Protein AF-A0A936L335-F1 (afdb_monomer_lite)

Secondary structure (DSSP, 8-state):
------TT----TT-EEEEEEEBGGG--S--SHHHHHHHHHHHHHHHTTTEEEEEEEEETTEEEEEEEEPPHHHHHHHHHHTTTTT--HHHIIIIIHHHHHHHHTSTTS-PPP-----------S-S--PPS-S-HHHHHHHHHHHHH--HHHHHHHHHTPPP----SSTTHHHHHHTS-HHHHHHHHHHHHHHHHHHHHHHHHHHHHTT--S-SB-SSPEEEEE-SHHHHHHHHHHHHHHHHHTTS-SSTTT-TTBSHHHHHSSS--SB-HHHHHHHHSSHHHHHHHHHHHHHTTTT-GGG-----

Radius of gyration: 23.29 Å; chains: 1; bounding box: 42×42×78 Å

Struc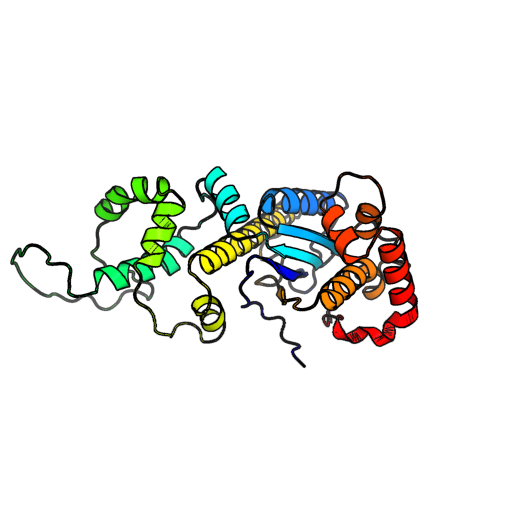ture (mmCIF, N/CA/C/O backbone):
data_AF-A0A936L335-F1
#
_entry.id   AF-A0A936L335-F1
#
loop_
_atom_site.group_PDB
_atom_site.id
_atom_site.type_symbol
_atom_site.label_atom_id
_atom_site.label_alt_id
_atom_site.label_comp_id
_atom_site.label_asym_id
_atom_site.label_entity_id
_atom_site.label_seq_id
_atom_site.pdbx_PDB_ins_code
_atom_site.Cartn_x
_atom_site.Cartn_y
_atom_site.Cartn_z
_atom_site.occupancy
_atom_site.B_iso_or_equiv
_atom_site.auth_seq_id
_atom_site.auth_comp_id
_atom_site.auth_asym_id
_atom_site.auth_atom_id
_atom_site.pdbx_PDB_model_num
ATOM 1 N N . MET A 1 1 ? 19.914 -15.208 3.280 1.00 32.94 1 MET A N 1
ATOM 2 C CA . MET A 1 1 ? 18.604 -15.887 3.380 1.00 32.94 1 MET A CA 1
ATOM 3 C C . MET A 1 1 ? 17.789 -15.218 4.480 1.00 32.94 1 MET A C 1
ATOM 5 O O . MET A 1 1 ? 18.195 -15.276 5.628 1.00 32.94 1 MET A O 1
ATOM 9 N N . SER A 1 2 ? 16.686 -14.554 4.133 1.00 27.28 2 SER A N 1
ATOM 10 C CA . SER A 1 2 ? 15.617 -14.192 5.076 1.00 27.28 2 SER A CA 1
ATOM 11 C C . SER A 1 2 ? 14.302 -14.251 4.300 1.00 27.28 2 SER A C 1
ATOM 13 O O . SER A 1 2 ? 13.912 -13.307 3.618 1.00 27.28 2 SER A O 1
ATOM 15 N N . THR A 1 3 ? 13.693 -15.433 4.301 1.00 31.69 3 THR A N 1
ATOM 16 C CA . THR A 1 3 ? 12.410 -15.756 3.654 1.00 31.69 3 THR A CA 1
ATOM 17 C C . THR A 1 3 ? 11.221 -15.536 4.592 1.00 31.69 3 THR A C 1
ATOM 19 O O . THR A 1 3 ? 10.087 -15.878 4.261 1.00 31.69 3 THR A O 1
ATOM 22 N N . HIS A 1 4 ? 11.431 -14.922 5.757 1.00 38.66 4 HIS A N 1
ATOM 23 C CA . HIS A 1 4 ? 10.338 -14.584 6.654 1.00 38.66 4 HIS A CA 1
ATOM 24 C C . HIS A 1 4 ? 9.816 -13.188 6.324 1.00 38.66 4 HIS A C 1
ATOM 26 O O . HIS A 1 4 ? 10.390 -12.176 6.711 1.00 38.66 4 HIS A O 1
ATOM 32 N N . SER A 1 5 ? 8.701 -13.147 5.590 1.00 50.38 5 SER A N 1
ATOM 33 C CA . SER A 1 5 ? 7.832 -11.976 5.535 1.00 50.38 5 SER A CA 1
ATOM 34 C C . SER A 1 5 ? 7.390 -11.649 6.957 1.00 50.38 5 SER A C 1
ATOM 36 O O . SER A 1 5 ? 6.479 -12.294 7.486 1.00 50.38 5 SER A O 1
ATOM 38 N N . ASP A 1 6 ? 8.077 -10.722 7.613 1.00 56.28 6 ASP A N 1
ATOM 39 C CA . ASP A 1 6 ? 7.813 -10.457 9.013 1.00 56.28 6 ASP A CA 1
ATOM 40 C C . ASP A 1 6 ? 6.552 -9.595 9.108 1.00 56.28 6 ASP A C 1
ATOM 42 O O . ASP A 1 6 ? 6.550 -8.379 8.918 1.00 56.28 6 ASP A O 1
ATOM 46 N N . ILE A 1 7 ? 5.431 -10.259 9.384 1.00 57.91 7 ILE A N 1
ATOM 47 C CA . ILE A 1 7 ? 4.139 -9.629 9.685 1.00 57.91 7 ILE A CA 1
ATOM 48 C C . ILE A 1 7 ? 4.291 -8.661 10.879 1.00 57.91 7 ILE A C 1
ATOM 50 O O . ILE A 1 7 ? 3.456 -7.777 11.071 1.00 57.91 7 ILE A O 1
ATOM 54 N N . SER A 1 8 ? 5.373 -8.821 11.653 1.00 58.38 8 SER A N 1
ATOM 55 C CA . SER A 1 8 ? 5.712 -8.039 12.833 1.00 58.38 8 SER A CA 1
ATOM 56 C C . SER A 1 8 ? 6.441 -6.727 12.576 1.00 58.38 8 SER A C 1
ATOM 58 O O . SER A 1 8 ? 6.557 -5.934 13.503 1.00 58.38 8 SER A O 1
ATOM 60 N N . LEU A 1 9 ? 7.004 -6.515 11.384 1.00 68.75 9 LEU A N 1
ATOM 61 C CA . LEU A 1 9 ? 7.882 -5.364 11.175 1.00 68.75 9 LEU A CA 1
ATOM 62 C C . LEU A 1 9 ? 7.085 -4.051 11.282 1.00 68.75 9 LEU A C 1
ATOM 64 O O . LEU A 1 9 ? 6.028 -3.918 10.645 1.00 68.75 9 LEU A O 1
ATOM 68 N N . PRO A 1 10 ? 7.562 -3.062 12.054 1.00 77.38 10 PRO A N 1
ATOM 69 C CA . PRO A 1 10 ? 6.967 -1.737 12.029 1.00 77.38 10 PRO A CA 1
ATOM 70 C C . PRO A 1 10 ? 7.083 -1.116 10.632 1.00 77.38 10 PRO A C 1
ATOM 72 O O . PRO A 1 10 ? 8.039 -1.375 9.900 1.00 77.38 10 PRO A O 1
ATOM 75 N N . LEU A 1 11 ? 6.078 -0.320 10.253 1.00 86.44 11 LEU A N 1
ATOM 76 C CA . LEU A 1 11 ? 6.113 0.490 9.035 1.00 86.44 11 LEU A CA 1
ATOM 77 C C . LEU A 1 11 ? 6.790 1.812 9.373 1.00 86.44 11 LEU A C 1
ATOM 79 O O . LEU A 1 11 ? 6.163 2.756 9.847 1.00 86.44 11 LEU A O 1
ATOM 83 N N . THR A 1 12 ? 8.095 1.839 9.187 1.00 85.88 12 THR A N 1
ATOM 84 C CA . THR A 1 12 ? 8.950 2.914 9.662 1.00 85.88 12 THR A CA 1
ATOM 85 C C . THR A 1 12 ? 8.936 4.091 8.677 1.00 85.88 12 THR A C 1
ATOM 87 O O . THR A 1 12 ? 9.018 3.866 7.471 1.00 85.88 12 THR A O 1
ATOM 90 N N . PRO A 1 13 ? 8.825 5.347 9.152 1.00 86.56 13 PRO A N 1
ATOM 91 C CA . PRO A 1 13 ? 8.866 6.522 8.282 1.00 86.56 13 PRO A CA 1
ATOM 92 C C . PRO A 1 13 ? 10.182 6.647 7.509 1.00 86.56 13 PRO A C 1
ATOM 94 O O . PRO A 1 13 ? 11.251 6.393 8.062 1.00 86.56 13 PRO A O 1
ATOM 97 N N . GLY A 1 14 ? 10.086 7.071 6.247 1.00 92.12 14 GLY A N 1
ATOM 98 C CA . GLY A 1 14 ? 11.202 7.196 5.303 1.00 92.12 14 GLY A CA 1
ATOM 99 C C . GLY A 1 14 ? 11.627 5.886 4.632 1.00 92.12 14 GLY A C 1
ATOM 100 O O . GLY A 1 14 ? 12.508 5.903 3.779 1.00 92.12 14 GLY A O 1
ATOM 101 N N . GLU A 1 15 ? 11.015 4.758 4.997 1.00 92.31 15 GLU A N 1
ATOM 102 C CA . GLU A 1 15 ? 11.429 3.430 4.540 1.00 92.31 15 GLU A CA 1
ATOM 103 C C . GLU A 1 15 ? 10.490 2.854 3.470 1.00 92.31 15 GLU A C 1
ATOM 105 O O . GLU A 1 15 ? 9.300 3.184 3.390 1.00 92.31 15 GLU A O 1
ATOM 110 N N . PHE A 1 16 ? 11.027 1.932 2.666 1.00 94.19 16 PHE A N 1
ATOM 111 C CA . PHE A 1 16 ? 10.326 1.298 1.551 1.00 94.19 16 PHE A CA 1
ATOM 112 C C . PHE A 1 16 ? 9.819 -0.097 1.904 1.00 94.19 16 PHE A C 1
ATOM 114 O O . PHE A 1 16 ? 10.538 -0.919 2.470 1.00 94.19 16 PHE A O 1
ATOM 121 N N . TYR A 1 17 ? 8.592 -0.413 1.498 1.00 93.38 17 TYR A N 1
ATOM 122 C CA . TYR A 1 17 ? 7.987 -1.710 1.768 1.00 93.38 17 TYR A CA 1
ATOM 123 C C . TYR A 1 17 ? 7.273 -2.287 0.554 1.00 93.38 17 TYR A C 1
ATOM 125 O O . TYR A 1 17 ? 6.489 -1.623 -0.127 1.00 93.38 17 TYR A O 1
ATOM 133 N N . HIS A 1 18 ? 7.462 -3.591 0.365 1.00 94.06 18 HIS A N 1
ATOM 134 C CA . HIS A 1 18 ? 6.560 -4.423 -0.417 1.00 94.06 18 HIS A CA 1
ATOM 135 C C . HIS A 1 18 ? 5.438 -4.925 0.491 1.00 94.06 18 HIS A C 1
ATOM 137 O O . HIS A 1 18 ? 5.660 -5.802 1.328 1.00 94.06 18 HIS A O 1
ATOM 143 N N . ILE A 1 19 ? 4.238 -4.368 0.338 1.00 93.69 19 ILE A N 1
ATOM 144 C CA . ILE A 1 19 ? 3.038 -4.767 1.081 1.00 93.69 19 ILE A CA 1
ATOM 145 C C . ILE A 1 19 ? 2.193 -5.694 0.225 1.00 93.69 19 ILE A C 1
ATOM 147 O O . ILE A 1 19 ? 1.966 -5.424 -0.953 1.00 93.69 19 ILE A O 1
ATOM 151 N N . TYR A 1 20 ? 1.685 -6.769 0.814 1.00 94.00 20 TYR A N 1
ATOM 152 C CA . TYR A 1 20 ? 0.808 -7.689 0.102 1.00 94.00 20 TYR A CA 1
ATOM 153 C C . TYR A 1 20 ? -0.130 -8.434 1.046 1.00 94.00 20 TYR A C 1
ATOM 155 O O . TYR A 1 20 ? 0.157 -8.656 2.228 1.00 94.00 20 TYR A O 1
ATOM 163 N N . ASN A 1 21 ? -1.292 -8.804 0.519 1.00 92.50 21 ASN A N 1
ATOM 164 C CA . ASN A 1 21 ? -2.231 -9.686 1.197 1.00 92.50 21 ASN A CA 1
ATOM 165 C C . ASN A 1 21 ? -3.050 -10.465 0.162 1.00 92.50 21 ASN A C 1
ATOM 167 O O . ASN A 1 21 ? -3.194 -10.055 -0.990 1.00 92.50 21 ASN A O 1
ATOM 171 N N . ARG A 1 22 ? -3.603 -11.590 0.597 1.00 91.69 22 ARG A N 1
ATOM 172 C CA . ARG A 1 22 ? -4.302 -12.574 -0.219 1.00 91.69 22 ARG A CA 1
ATOM 173 C C . ARG A 1 22 ? -5.644 -12.917 0.416 1.00 91.69 22 ARG A C 1
ATOM 175 O O . ARG A 1 22 ? -5.817 -12.788 1.626 1.00 91.69 22 ARG A O 1
ATOM 182 N N . GLY A 1 23 ? -6.596 -13.364 -0.388 1.00 93.81 23 GLY A N 1
ATOM 183 C CA . GLY A 1 23 ? -7.880 -13.863 0.071 1.00 93.81 23 GLY A CA 1
ATOM 184 C C . GLY A 1 23 ? -7.723 -15.085 0.971 1.00 93.81 23 GLY A C 1
ATOM 185 O O . GLY A 1 23 ? -6.841 -15.927 0.765 1.00 93.81 23 GLY A O 1
ATOM 186 N N . ASN A 1 24 ? -8.574 -15.202 1.989 1.00 91.88 24 ASN A N 1
ATOM 187 C CA . ASN A 1 24 ? -8.557 -16.364 2.870 1.00 91.88 24 ASN A CA 1
ATOM 188 C C . ASN A 1 24 ? -8.861 -17.634 2.057 1.00 91.88 24 ASN A C 1
ATOM 190 O O . ASN A 1 24 ? -9.798 -17.645 1.257 1.00 91.88 24 ASN A O 1
ATOM 194 N N . GLU A 1 25 ? -8.070 -18.691 2.262 1.00 88.81 25 GLU A N 1
ATOM 195 C CA . GLU A 1 25 ? -8.087 -19.916 1.437 1.00 88.81 25 GLU A CA 1
ATOM 196 C C . GLU A 1 25 ? -7.880 -19.641 -0.069 1.00 88.81 25 GLU A C 1
ATOM 198 O O . GLU A 1 25 ? -8.448 -20.322 -0.916 1.00 88.81 25 GLU A O 1
ATOM 203 N N . LYS A 1 26 ? -7.089 -18.612 -0.419 1.00 89.12 26 LYS A N 1
ATOM 204 C CA . LYS A 1 26 ? -6.794 -18.205 -1.811 1.00 89.12 26 LYS A CA 1
ATOM 205 C C . LYS A 1 26 ? -8.035 -17.808 -2.620 1.00 89.12 26 LYS A C 1
ATOM 207 O O . LYS A 1 26 ? -7.976 -17.747 -3.848 1.00 89.12 26 LYS A O 1
ATOM 212 N N . ARG A 1 27 ? -9.149 -17.521 -1.937 1.00 92.31 27 ARG A N 1
ATOM 213 C CA . ARG A 1 27 ? -10.408 -17.100 -2.556 1.00 92.31 27 ARG A CA 1
ATOM 214 C C . ARG A 1 27 ? -10.292 -15.722 -3.195 1.00 92.31 27 ARG A C 1
ATOM 216 O O . ARG A 1 27 ? -9.421 -14.926 -2.853 1.00 92.31 27 ARG A O 1
ATOM 223 N N . LEU A 1 28 ? -11.215 -15.448 -4.111 1.00 95.31 28 LEU A N 1
ATOM 224 C CA . LEU A 1 28 ? -11.305 -14.165 -4.790 1.00 95.31 28 LEU A CA 1
ATOM 225 C C . LEU A 1 28 ? -11.578 -13.025 -3.798 1.00 95.31 28 LEU A C 1
ATOM 227 O O . LEU A 1 28 ? -12.442 -13.128 -2.925 1.00 95.31 28 LEU A O 1
ATOM 231 N N . ILE A 1 29 ? -10.846 -11.930 -3.974 1.00 96.44 29 ILE A N 1
ATOM 232 C CA . ILE A 1 29 ? -11.033 -10.640 -3.297 1.00 96.44 29 ILE A CA 1
ATOM 233 C C . ILE A 1 29 ? -11.559 -9.567 -4.261 1.00 96.44 29 ILE A C 1
ATOM 235 O O . ILE A 1 29 ? -12.068 -8.531 -3.821 1.00 96.44 29 ILE A O 1
ATOM 239 N N . PHE A 1 30 ? -11.490 -9.839 -5.567 1.00 96.00 30 PHE A N 1
ATOM 240 C CA . PHE A 1 30 ? -12.129 -9.079 -6.632 1.00 96.00 30 PHE A CA 1
ATOM 241 C C . PHE A 1 30 ? -12.930 -10.035 -7.516 1.00 96.00 30 PHE A C 1
ATOM 243 O O . PHE A 1 30 ? -12.445 -11.093 -7.901 1.00 96.00 30 PHE A O 1
ATOM 250 N N . PHE A 1 31 ? -14.167 -9.657 -7.822 1.00 94.31 31 PHE A N 1
ATOM 251 C CA . PHE A 1 31 ? -15.109 -10.500 -8.564 1.00 94.31 31 PHE A CA 1
ATOM 252 C C . PHE A 1 31 ? -15.561 -9.839 -9.868 1.00 94.31 31 PHE A C 1
ATOM 254 O O . PHE A 1 31 ? -16.004 -10.517 -10.785 1.00 94.31 31 PHE A O 1
ATOM 261 N N . GLU A 1 32 ? -15.450 -8.514 -9.957 1.00 92.44 32 GLU A N 1
ATOM 262 C CA . GLU A 1 32 ? -15.845 -7.727 -11.119 1.00 92.44 32 GLU A CA 1
ATOM 263 C C . GLU A 1 32 ? -15.037 -6.432 -11.186 1.00 92.44 32 GLU A C 1
ATOM 265 O O . GLU A 1 32 ? -14.438 -6.001 -10.195 1.00 92.44 32 GLU A O 1
ATOM 270 N N . ARG A 1 33 ? -15.068 -5.781 -12.353 1.00 92.12 33 ARG A N 1
ATOM 271 C CA . ARG A 1 33 ? -14.301 -4.564 -12.661 1.00 92.12 33 ARG A CA 1
ATOM 272 C C . ARG A 1 33 ? -14.475 -3.463 -11.602 1.00 92.12 33 ARG A C 1
ATOM 274 O O . ARG A 1 33 ? -13.502 -2.827 -11.207 1.00 92.12 33 ARG A O 1
ATOM 281 N N . GLY A 1 34 ? -15.701 -3.274 -11.108 1.00 91.38 34 GLY A N 1
ATOM 282 C CA . GLY A 1 34 ? -16.027 -2.263 -10.097 1.00 91.38 34 GLY A CA 1
ATOM 283 C C . GLY A 1 34 ? -15.278 -2.446 -8.774 1.00 91.38 34 GLY A C 1
ATOM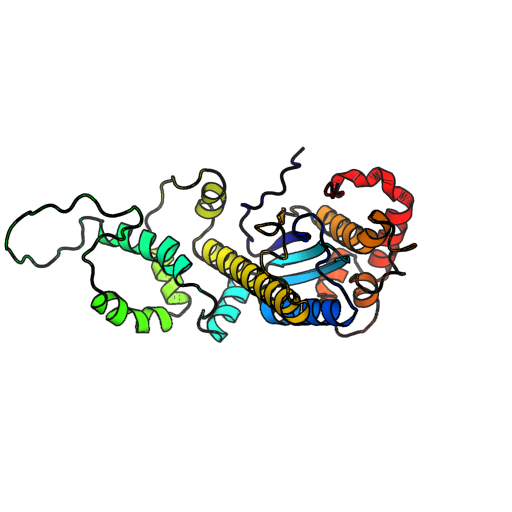 284 O O . GLY A 1 34 ? -14.886 -1.462 -8.146 1.00 91.38 34 GLY A O 1
ATOM 285 N N . HIS A 1 35 ? -14.993 -3.689 -8.375 1.00 95.38 35 HIS A N 1
ATOM 286 C CA . HIS A 1 35 ? -14.288 -3.967 -7.122 1.00 95.38 35 HIS A CA 1
ATOM 287 C C . HIS A 1 35 ? -12.839 -3.466 -7.150 1.00 95.38 35 HIS A C 1
ATOM 289 O O . HIS A 1 35 ? -12.355 -2.944 -6.147 1.00 95.38 35 HIS A O 1
ATOM 295 N N . TYR A 1 36 ? -12.160 -3.601 -8.290 1.00 93.44 36 TYR A N 1
ATOM 296 C CA . TYR A 1 36 ? -10.788 -3.129 -8.470 1.00 93.44 36 TYR A CA 1
ATOM 297 C C . TYR A 1 36 ? -10.710 -1.600 -8.404 1.00 93.44 36 TYR A C 1
ATOM 299 O O . TYR A 1 36 ? -9.879 -1.051 -7.681 1.00 93.44 36 TYR A O 1
ATOM 307 N N . PHE A 1 37 ? -11.623 -0.902 -9.089 1.00 91.19 37 PHE A N 1
ATOM 308 C CA . PHE A 1 37 ? -11.699 0.561 -9.023 1.00 91.19 37 PHE A CA 1
ATOM 309 C C . PHE A 1 37 ? -11.962 1.052 -7.603 1.00 91.19 37 PHE A C 1
ATOM 311 O O . PHE A 1 37 ? -11.256 1.931 -7.110 1.00 91.19 37 PHE A O 1
ATOM 318 N N . ARG A 1 38 ? -12.935 0.446 -6.913 1.00 93.00 38 ARG A N 1
ATOM 319 C CA . ARG A 1 38 ? -13.254 0.808 -5.531 1.00 93.00 38 ARG A CA 1
ATOM 320 C C . ARG A 1 38 ? -12.073 0.553 -4.589 1.00 93.00 38 ARG A C 1
ATOM 322 O O . ARG A 1 38 ? -11.859 1.331 -3.661 1.00 93.00 38 ARG A O 1
ATOM 329 N N . PHE A 1 39 ? -11.308 -0.515 -4.814 1.00 95.12 39 PHE A N 1
ATOM 330 C CA . PHE A 1 39 ? -10.101 -0.808 -4.042 1.00 95.12 39 PHE A CA 1
ATOM 331 C C . PHE A 1 39 ? -9.050 0.286 -4.215 1.00 95.12 39 PHE A C 1
ATOM 333 O O . PHE A 1 39 ? -8.585 0.818 -3.213 1.00 95.12 39 PHE A O 1
ATOM 340 N N . LEU A 1 40 ? -8.735 0.683 -5.453 1.00 92.25 40 LEU A N 1
ATOM 341 C CA . LEU A 1 40 ? -7.791 1.774 -5.725 1.00 92.25 40 LEU A CA 1
ATOM 342 C C . LEU A 1 40 ? -8.281 3.112 -5.162 1.00 92.25 40 LEU A C 1
ATOM 344 O O . LEU A 1 40 ? -7.496 3.851 -4.572 1.00 92.25 40 LEU A O 1
ATOM 348 N N . GLN A 1 41 ? -9.580 3.399 -5.275 1.00 90.31 41 GLN A N 1
ATOM 349 C CA . GLN A 1 41 ? -10.183 4.596 -4.694 1.00 90.31 41 GLN A CA 1
ATOM 350 C C . GLN A 1 41 ? -10.008 4.622 -3.170 1.00 90.31 41 GLN A C 1
ATOM 352 O O . GLN A 1 41 ? -9.507 5.601 -2.622 1.00 90.31 41 GLN A O 1
ATOM 357 N N . LYS A 1 42 ? -10.382 3.544 -2.46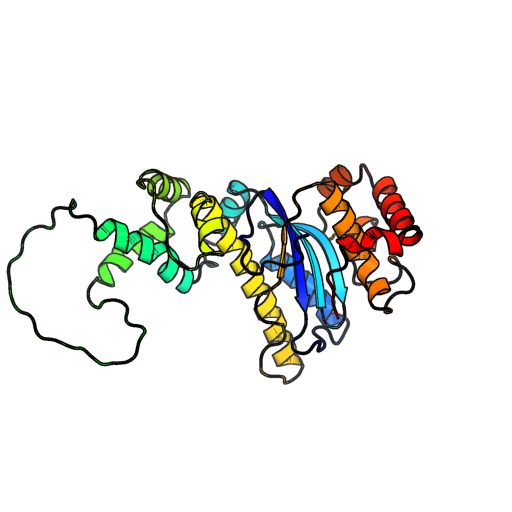6 1.00 92.44 42 LYS A N 1
ATOM 358 C CA . LYS A 1 42 ? -10.209 3.486 -1.008 1.00 92.44 42 LYS A CA 1
ATOM 359 C C . LYS A 1 42 ? -8.746 3.469 -0.603 1.00 92.44 42 LYS A C 1
ATOM 361 O O . LYS A 1 42 ? -8.407 4.092 0.395 1.00 92.44 42 LYS A O 1
ATOM 366 N N . LEU A 1 43 ? -7.884 2.816 -1.371 1.00 95.56 43 LEU A N 1
ATOM 367 C CA . LEU A 1 43 ? -6.449 2.852 -1.132 1.00 95.56 43 LEU A CA 1
ATOM 368 C C . LEU A 1 43 ? -5.936 4.299 -1.182 1.00 95.56 43 LEU A C 1
ATOM 370 O O . LEU A 1 43 ? -5.243 4.716 -0.261 1.00 95.56 43 LEU A O 1
ATOM 374 N N . ALA A 1 44 ? -6.358 5.085 -2.179 1.00 90.50 44 ALA A N 1
ATOM 375 C CA . ALA A 1 44 ? -6.049 6.512 -2.267 1.00 90.50 44 ALA A CA 1
ATOM 376 C C . ALA A 1 44 ? -6.550 7.291 -1.043 1.00 90.50 44 ALA A C 1
ATOM 378 O O . ALA A 1 44 ? -5.801 8.056 -0.444 1.00 90.50 44 ALA A O 1
ATOM 379 N N . GLU A 1 45 ? -7.812 7.087 -0.659 1.00 88.31 45 GLU A N 1
ATOM 380 C CA . GLU A 1 45 ? -8.459 7.812 0.440 1.00 88.31 45 GLU A CA 1
ATOM 381 C C . GLU A 1 45 ? -7.810 7.521 1.804 1.00 88.31 45 GLU A C 1
ATOM 383 O O . GLU A 1 45 ? -7.477 8.449 2.544 1.00 88.31 45 GLU A O 1
ATOM 388 N N . TYR A 1 46 ? -7.611 6.242 2.139 1.00 91.19 46 TYR A N 1
ATOM 389 C CA . TYR A 1 46 ? -7.048 5.833 3.429 1.00 91.19 46 TYR A CA 1
ATOM 390 C C . TYR A 1 46 ? -5.549 6.110 3.534 1.00 91.19 46 TYR A C 1
ATOM 392 O O . TYR A 1 46 ? -5.051 6.284 4.639 1.00 91.19 46 TYR A O 1
ATOM 400 N N . MET A 1 47 ? -4.818 6.160 2.422 1.00 94.81 47 MET A N 1
ATOM 401 C CA . MET A 1 47 ? -3.362 6.347 2.456 1.00 94.81 47 MET A CA 1
ATOM 402 C C . MET A 1 47 ? -2.919 7.780 2.179 1.00 94.81 47 MET A C 1
ATOM 404 O O . MET A 1 47 ? -1.735 8.095 2.313 1.00 94.81 47 MET A O 1
ATOM 408 N N . LYS A 1 48 ? -3.856 8.667 1.826 1.00 91.31 48 LYS A N 1
ATOM 409 C CA . LYS A 1 48 ? -3.582 10.075 1.533 1.00 91.31 48 LYS A CA 1
ATOM 410 C C . LYS A 1 48 ? -2.795 10.731 2.667 1.00 91.31 48 LYS A C 1
ATOM 412 O O . LYS A 1 48 ? -3.275 10.777 3.794 1.00 91.31 48 LYS A O 1
ATOM 417 N N . GLY A 1 49 ? -1.606 11.234 2.333 1.00 91.75 49 GLY A N 1
ATOM 418 C CA . GLY A 1 49 ? -0.706 11.932 3.255 1.00 91.75 49 GLY A CA 1
ATOM 419 C C . GLY A 1 49 ? 0.138 11.027 4.161 1.00 91.75 49 GLY A C 1
ATOM 420 O O . GLY A 1 49 ? 0.945 11.548 4.919 1.00 91.75 49 GLY A O 1
ATOM 421 N N . TYR A 1 50 ? 0.020 9.699 4.041 1.00 93.56 50 TYR A N 1
ATOM 422 C CA . TYR A 1 50 ? 0.790 8.738 4.844 1.00 93.56 50 TYR A CA 1
ATOM 423 C C . TYR A 1 50 ? 1.890 8.020 4.060 1.00 93.56 50 TYR A C 1
ATOM 425 O O . TYR A 1 50 ? 2.925 7.679 4.626 1.00 93.56 50 TYR A O 1
ATOM 433 N N . VAL A 1 51 ? 1.678 7.775 2.767 1.00 97.00 51 VAL A N 1
ATOM 434 C CA . VAL A 1 51 ? 2.611 7.000 1.938 1.00 97.00 51 VAL A CA 1
ATOM 435 C C . VAL A 1 51 ? 2.727 7.595 0.538 1.00 97.00 51 VAL A C 1
ATOM 437 O O . VAL A 1 51 ? 1.809 8.275 0.070 1.00 97.00 51 VAL A O 1
ATOM 440 N N . ASP A 1 52 ? 3.827 7.285 -0.138 1.00 97.44 52 ASP A N 1
ATOM 441 C CA . ASP A 1 52 ? 3.983 7.437 -1.583 1.00 97.44 52 ASP A CA 1
ATOM 442 C C . ASP A 1 52 ? 3.904 6.060 -2.257 1.00 97.44 52 ASP A C 1
ATOM 444 O O . ASP A 1 52 ? 4.519 5.096 -1.798 1.00 97.44 52 ASP A O 1
ATOM 448 N N . PHE A 1 53 ? 3.149 5.951 -3.354 1.00 97.50 53 PHE A N 1
ATOM 449 C CA . PHE A 1 53 ? 3.041 4.708 -4.123 1.00 97.50 53 PHE A CA 1
ATOM 450 C C . PHE A 1 53 ? 4.007 4.701 -5.304 1.00 97.50 53 PHE A C 1
ATOM 452 O O . PHE A 1 53 ? 4.069 5.663 -6.070 1.00 97.50 53 PHE A O 1
ATOM 459 N N . TYR A 1 54 ? 4.680 3.569 -5.499 1.00 97.25 54 TYR A N 1
ATOM 460 C CA . TYR A 1 54 ? 5.594 3.337 -6.619 1.00 97.25 54 TYR A CA 1
ATOM 461 C C . TYR A 1 54 ? 5.078 2.275 -7.586 1.00 97.25 54 TYR A C 1
ATOM 463 O O . TYR A 1 54 ? 5.265 2.398 -8.794 1.00 97.25 54 TYR A O 1
ATOM 471 N N . ALA A 1 55 ? 4.407 1.245 -7.064 1.00 97.31 55 ALA A N 1
ATOM 472 C CA . ALA A 1 55 ? 3.786 0.214 -7.883 1.00 97.31 55 ALA A CA 1
ATOM 473 C C . ALA A 1 55 ? 2.598 -0.447 -7.180 1.00 97.31 55 ALA A C 1
ATOM 475 O O . ALA A 1 55 ? 2.548 -0.509 -5.950 1.00 97.31 55 ALA A O 1
ATOM 476 N N . TYR A 1 56 ? 1.672 -0.991 -7.966 1.00 97.69 56 TYR A N 1
ATOM 477 C CA . TYR A 1 56 ? 0.638 -1.907 -7.500 1.00 97.69 56 TYR A CA 1
ATOM 478 C C . TYR A 1 56 ? 0.322 -2.981 -8.547 1.00 97.69 56 TYR A C 1
ATOM 480 O O . TYR A 1 56 ? 0.437 -2.748 -9.749 1.00 97.69 56 TYR A O 1
ATOM 488 N N . ALA A 1 57 ? -0.140 -4.138 -8.080 1.00 96.38 57 ALA A N 1
ATOM 489 C CA . ALA A 1 57 ? -0.783 -5.161 -8.898 1.00 96.38 57 ALA A CA 1
ATOM 490 C C . ALA A 1 57 ? -1.958 -5.759 -8.125 1.00 96.38 57 ALA A C 1
ATOM 492 O O . ALA A 1 57 ? -1.798 -6.183 -6.980 1.00 96.38 57 ALA A O 1
ATOM 493 N N . LEU A 1 58 ? -3.142 -5.765 -8.738 1.00 96.50 58 LEU A N 1
ATOM 494 C CA . LEU A 1 58 ? -4.358 -6.334 -8.163 1.00 96.50 58 LEU A CA 1
ATOM 495 C C . LEU A 1 58 ? -4.736 -7.593 -8.941 1.00 96.50 58 LEU A C 1
ATOM 497 O O . LEU A 1 58 ? -5.184 -7.523 -10.087 1.00 96.50 58 LEU A O 1
ATOM 501 N N . LEU A 1 59 ? -4.565 -8.753 -8.324 1.00 95.31 59 LEU A N 1
ATOM 502 C CA . LEU A 1 59 ? -4.928 -10.045 -8.891 1.00 95.31 59 LEU A CA 1
ATOM 503 C C . LEU A 1 59 ? -6.229 -10.532 -8.263 1.00 95.31 59 LEU A C 1
ATOM 505 O O . LEU A 1 59 ? -6.554 -10.126 -7.149 1.00 95.31 59 LEU A O 1
ATOM 509 N N . PRO A 1 60 ? -6.998 -11.409 -8.932 1.00 96.00 60 PRO A N 1
ATOM 510 C CA . PRO A 1 60 ? -8.334 -11.779 -8.471 1.00 96.00 60 PRO A CA 1
ATOM 511 C C . PRO A 1 60 ? -8.401 -12.223 -7.003 1.00 96.00 60 PRO A C 1
ATOM 513 O O . PRO A 1 60 ? -9.389 -11.942 -6.329 1.00 96.00 60 PRO A O 1
ATOM 516 N N . ASN A 1 61 ? -7.350 -12.866 -6.482 1.00 95.25 61 ASN A N 1
ATOM 517 C CA . ASN A 1 61 ? -7.267 -13.359 -5.107 1.00 95.25 61 ASN A CA 1
ATOM 518 C C . ASN A 1 61 ? -6.200 -12.683 -4.224 1.00 95.25 61 ASN A C 1
ATOM 520 O O . ASN A 1 61 ? -6.108 -13.048 -3.056 1.00 95.25 61 ASN A O 1
ATOM 524 N N . HIS A 1 62 ? -5.396 -11.735 -4.705 1.00 95.44 62 HIS A N 1
ATOM 525 C CA . HIS A 1 62 ? -4.378 -11.061 -3.885 1.00 95.44 62 HIS A CA 1
ATOM 526 C C . HIS A 1 62 ? -3.958 -9.717 -4.480 1.00 95.44 62 HIS A C 1
ATOM 528 O O . HIS A 1 62 ? -4.346 -9.359 -5.587 1.00 95.44 62 HIS A O 1
ATOM 534 N N . PHE A 1 63 ? -3.181 -8.941 -3.735 1.00 96.88 63 PHE A N 1
ATOM 535 C CA . PHE A 1 63 ? -2.618 -7.695 -4.234 1.00 96.88 63 PHE A CA 1
ATOM 536 C C . PHE A 1 63 ? -1.191 -7.493 -3.733 1.00 96.88 63 PHE A C 1
ATOM 538 O O . PHE A 1 63 ? -0.834 -7.961 -2.650 1.00 96.88 63 PHE A O 1
ATOM 545 N N . HIS A 1 64 ? -0.423 -6.712 -4.486 1.00 96.62 64 HIS A N 1
ATOM 546 C CA . HIS A 1 64 ? 0.904 -6.240 -4.114 1.00 96.62 64 HIS A CA 1
ATOM 547 C C . HIS A 1 64 ? 0.997 -4.725 -4.266 1.00 96.62 64 HIS A C 1
ATOM 549 O O . HIS A 1 64 ? 0.454 -4.170 -5.220 1.00 96.62 64 HIS A O 1
ATOM 555 N N . LEU A 1 65 ? 1.716 -4.074 -3.355 1.00 97.56 65 LEU A N 1
ATOM 556 C CA . LEU A 1 65 ? 2.016 -2.645 -3.354 1.00 97.56 65 LEU A CA 1
ATOM 557 C C . LEU A 1 65 ? 3.511 -2.446 -3.084 1.00 97.56 65 LEU A C 1
ATOM 559 O O . LEU A 1 65 ? 4.056 -3.086 -2.188 1.00 97.56 65 LEU A O 1
ATOM 563 N N . CYS A 1 66 ? 4.149 -1.528 -3.804 1.00 97.31 66 CYS A N 1
ATOM 564 C CA . CYS A 1 66 ? 5.435 -0.955 -3.416 1.00 97.31 66 CYS A CA 1
ATOM 565 C C . CYS A 1 66 ? 5.188 0.473 -2.943 1.00 97.31 66 CYS A C 1
ATOM 567 O O . CYS A 1 66 ? 4.695 1.302 -3.719 1.00 97.31 66 CYS A O 1
ATOM 569 N N . ILE A 1 67 ? 5.502 0.737 -1.678 1.00 97.50 67 ILE A N 1
ATOM 570 C CA . ILE A 1 67 ? 5.254 2.023 -1.027 1.00 97.50 67 ILE A CA 1
ATOM 571 C C . ILE A 1 67 ? 6.500 2.519 -0.306 1.00 97.50 67 ILE A C 1
ATOM 573 O O . ILE A 1 67 ? 7.312 1.722 0.155 1.00 97.50 67 ILE A O 1
ATOM 577 N N . GLU A 1 68 ? 6.591 3.830 -0.157 1.00 97.19 68 GLU A N 1
ATOM 578 C CA . GLU A 1 68 ? 7.472 4.504 0.795 1.00 97.19 68 GLU A CA 1
ATOM 579 C C . GLU A 1 68 ? 6.593 5.125 1.877 1.00 97.19 68 GLU A C 1
ATOM 581 O O . GLU A 1 68 ? 5.577 5.761 1.572 1.00 97.19 68 GLU A O 1
ATOM 586 N N . ILE A 1 69 ? 6.951 4.931 3.142 1.00 96.50 69 ILE A N 1
ATOM 587 C CA . ILE A 1 69 ? 6.274 5.619 4.239 1.00 96.50 69 ILE A CA 1
ATOM 588 C C . ILE A 1 69 ? 6.800 7.051 4.289 1.00 96.50 69 ILE A C 1
ATOM 590 O O . ILE A 1 69 ? 8.010 7.259 4.329 1.00 96.50 69 ILE A O 1
ATOM 594 N N . LYS A 1 70 ? 5.903 8.042 4.304 1.00 96.19 70 LYS A N 1
ATOM 595 C CA . LYS A 1 70 ? 6.298 9.455 4.395 1.00 96.19 70 LYS A CA 1
ATOM 596 C C . LYS A 1 70 ? 7.078 9.744 5.677 1.00 96.19 70 LYS A C 1
ATOM 598 O O . LYS A 1 70 ? 7.076 8.950 6.620 1.00 96.19 70 LYS A O 1
ATOM 603 N N . SER A 1 71 ? 7.756 10.887 5.708 1.00 93.94 71 SER A N 1
ATOM 604 C CA . SER A 1 71 ? 8.526 11.291 6.884 1.00 93.94 71 SER A CA 1
ATOM 605 C C . SER A 1 71 ? 7.635 11.443 8.122 1.00 93.94 71 SER A C 1
ATOM 607 O O . SER A 1 71 ? 6.427 11.683 8.030 1.00 93.94 71 SER A O 1
ATOM 609 N N . THR A 1 72 ? 8.250 11.335 9.302 1.00 80.62 72 THR A N 1
ATOM 610 C CA . THR A 1 72 ? 7.564 11.526 10.586 1.00 80.62 72 THR A CA 1
ATOM 611 C C . THR A 1 72 ? 6.801 12.850 10.626 1.00 80.62 72 THR A C 1
ATOM 613 O O . THR A 1 72 ? 5.629 12.879 10.994 1.00 80.62 72 THR A O 1
ATOM 616 N N . GLU A 1 73 ? 7.440 13.936 10.189 1.00 83.50 73 GLU A N 1
ATOM 617 C CA . GLU A 1 73 ? 6.850 15.273 10.180 1.00 83.50 73 GLU A CA 1
ATOM 618 C C . GLU A 1 73 ? 5.610 15.354 9.277 1.00 83.50 73 GLU A C 1
ATOM 620 O O . GLU A 1 73 ? 4.555 15.821 9.714 1.00 83.50 73 GLU A O 1
ATOM 625 N N . GLU A 1 74 ? 5.704 14.862 8.038 1.00 91.56 74 GLU A N 1
ATOM 626 C CA . GLU A 1 74 ? 4.581 14.859 7.094 1.00 91.56 74 GLU A CA 1
ATOM 627 C C . GLU A 1 74 ? 3.375 14.099 7.649 1.00 91.56 74 GLU A C 1
ATOM 629 O O . GLU A 1 74 ? 2.251 14.606 7.616 1.00 91.56 74 GLU A O 1
ATOM 634 N N . ILE A 1 75 ? 3.610 12.897 8.182 1.00 84.56 75 ILE A N 1
ATOM 635 C CA . ILE A 1 75 ? 2.546 12.016 8.671 1.00 84.56 75 ILE A CA 1
ATOM 636 C C . ILE A 1 75 ? 1.850 12.625 9.876 1.00 84.56 75 ILE A C 1
ATOM 638 O O . ILE A 1 75 ? 0.623 12.600 9.976 1.00 84.56 75 ILE A O 1
ATOM 642 N N . ILE A 1 76 ? 2.621 13.191 10.794 1.00 75.69 76 ILE A N 1
ATOM 643 C CA . ILE A 1 76 ? 2.067 13.833 11.975 1.00 75.69 76 ILE A CA 1
ATOM 644 C C . ILE A 1 76 ? 1.264 15.077 11.586 1.00 75.69 76 ILE A C 1
ATOM 646 O O . ILE A 1 76 ? 0.167 15.289 12.107 1.00 75.69 76 ILE A O 1
ATOM 650 N N . ASN A 1 77 ? 1.770 15.886 10.655 1.00 79.00 77 ASN A N 1
ATOM 651 C CA . ASN A 1 77 ? 1.047 17.052 10.159 1.00 79.00 77 ASN A CA 1
ATOM 652 C C . ASN A 1 77 ? -0.254 16.659 9.446 1.00 79.00 77 ASN A C 1
ATOM 654 O O . ASN A 1 77 ? -1.258 17.357 9.592 1.00 79.00 77 ASN A O 1
ATOM 658 N N . GLU A 1 78 ? -0.283 15.529 8.738 1.00 84.50 78 GLU A N 1
ATOM 659 C CA . GLU A 1 78 ? -1.521 14.982 8.180 1.00 84.50 78 GLU A CA 1
ATOM 660 C C . GLU A 1 78 ? -2.477 14.487 9.278 1.00 84.50 78 GLU A C 1
ATOM 662 O O . GLU A 1 78 ? -3.659 14.837 9.279 1.00 84.50 78 GLU A O 1
ATOM 667 N N . ALA A 1 79 ? -1.976 13.732 10.258 1.00 72.38 79 ALA A N 1
ATOM 668 C CA . ALA A 1 79 ? -2.784 13.174 11.341 1.00 72.38 79 ALA A CA 1
ATOM 669 C C . ALA A 1 79 ? -3.454 14.261 12.202 1.00 72.38 79 ALA A C 1
ATOM 671 O O . ALA A 1 79 ? -4.620 14.116 12.584 1.00 72.38 79 ALA A O 1
ATOM 672 N N . LYS A 1 80 ? -2.778 15.396 12.426 1.00 69.56 80 LYS A N 1
ATOM 673 C CA . LYS A 1 80 ? -3.355 16.571 13.104 1.00 69.56 80 LYS A CA 1
ATOM 674 C C . LYS A 1 80 ? -4.598 17.118 12.407 1.00 69.56 80 LYS A C 1
ATOM 676 O O . LYS A 1 80 ? -5.539 17.521 13.087 1.00 69.56 80 LYS A O 1
ATOM 681 N N . LYS A 1 81 ? -4.654 17.100 11.068 1.00 75.38 81 LYS A N 1
ATOM 682 C CA . LYS A 1 81 ? -5.821 17.598 10.307 1.00 75.38 81 LYS A CA 1
ATOM 683 C C . LYS A 1 81 ? -7.087 16.810 10.628 1.00 75.38 81 LYS A C 1
ATOM 685 O O . LYS A 1 81 ? -8.183 17.360 10.604 1.00 75.38 81 LYS A O 1
ATOM 690 N N . THR A 1 82 ? -6.930 15.529 10.955 1.00 65.44 82 THR A N 1
ATOM 691 C CA . THR A 1 82 ? -8.027 14.641 11.360 1.00 65.44 82 THR A CA 1
ATOM 692 C C . THR A 1 82 ? -8.156 14.519 12.875 1.00 65.44 82 THR A C 1
ATOM 694 O O . THR A 1 82 ? -8.891 13.657 13.344 1.00 65.44 82 THR A O 1
ATOM 697 N N . LYS A 1 83 ? -7.449 15.353 13.654 1.00 59.00 83 LYS A N 1
ATOM 698 C CA . LYS A 1 83 ? -7.407 15.301 15.125 1.00 59.00 83 LYS A CA 1
ATOM 699 C C . LYS A 1 83 ? -7.127 13.895 15.661 1.00 59.00 83 LYS A C 1
ATOM 701 O O . LYS A 1 83 ? -7.696 13.487 16.671 1.00 59.00 83 LYS A O 1
ATOM 706 N N . PHE A 1 84 ? -6.298 13.131 14.946 1.00 57.94 84 PHE A N 1
ATOM 707 C CA . PHE A 1 84 ? -5.964 11.756 15.304 1.00 57.94 84 PHE A CA 1
ATOM 708 C C . PHE A 1 84 ? -7.186 10.831 15.494 1.00 57.94 84 PHE A C 1
ATOM 710 O O . PHE A 1 84 ? -7.107 9.852 16.235 1.00 57.94 84 PHE A O 1
ATOM 717 N N . LEU A 1 85 ? -8.307 11.080 14.797 1.00 58.91 85 LEU A N 1
ATOM 718 C CA . LEU A 1 85 ? -9.501 10.208 14.813 1.00 58.91 85 LEU A CA 1
ATOM 719 C C . LEU A 1 85 ? -9.204 8.761 14.374 1.00 58.91 85 LEU A C 1
ATOM 721 O O . LEU A 1 85 ? -9.986 7.835 14.614 1.00 58.91 85 LEU A O 1
ATOM 725 N N . ASP A 1 86 ? -8.061 8.555 13.724 1.00 54.09 86 ASP A N 1
ATOM 726 C CA . ASP A 1 86 ? -7.580 7.238 13.340 1.00 54.09 86 ASP A CA 1
ATOM 727 C C . ASP A 1 86 ? -6.939 6.447 14.489 1.00 54.09 86 ASP A C 1
ATOM 729 O O . ASP A 1 86 ? -6.796 5.234 14.369 1.00 54.09 86 ASP A O 1
ATOM 733 N N . ILE A 1 87 ? -6.657 7.070 15.635 1.00 56.16 87 ILE A N 1
ATOM 734 C CA . ILE A 1 87 ? -6.145 6.378 16.820 1.00 56.16 87 ILE A CA 1
ATOM 735 C C . ILE A 1 87 ? -7.285 5.646 17.542 1.00 56.16 87 ILE A C 1
ATOM 737 O O . ILE A 1 87 ? -8.166 6.267 18.138 1.00 56.16 87 ILE A O 1
ATOM 741 N N . ASP A 1 88 ? -7.249 4.311 17.528 1.00 52.81 88 ASP A N 1
ATOM 742 C CA . ASP A 1 88 ? -8.220 3.481 18.248 1.00 52.81 88 ASP A CA 1
ATOM 743 C C . ASP A 1 88 ? -7.985 3.519 19.775 1.00 52.81 88 ASP A C 1
ATOM 745 O O . ASP A 1 88 ? -6.862 3.647 20.274 1.00 52.81 88 ASP A O 1
ATOM 749 N N . SER A 1 89 ? -9.069 3.340 20.528 1.00 48.88 89 SER A N 1
ATOM 750 C CA . SER A 1 89 ? -9.111 3.068 21.968 1.00 48.88 89 SER A CA 1
ATOM 751 C C . SER A 1 89 ? -8.098 2.006 22.415 1.00 48.88 89 SER A C 1
ATOM 753 O O . SER A 1 89 ? -7.490 2.145 23.475 1.00 48.88 89 SER A O 1
ATOM 755 N N . LEU A 1 90 ? -7.856 0.979 21.593 1.00 41.84 90 LEU A N 1
ATOM 756 C CA . LEU A 1 90 ? -6.865 -0.066 21.858 1.00 41.84 90 LEU A CA 1
ATOM 757 C C . LEU A 1 90 ? -5.427 0.459 21.860 1.00 41.84 90 LEU A C 1
ATOM 759 O O . LEU A 1 90 ? -4.638 0.016 22.689 1.00 41.84 90 LEU A O 1
ATOM 763 N N . PHE A 1 91 ? -5.078 1.408 20.989 1.00 49.19 91 PHE A N 1
ATOM 764 C CA . PHE A 1 91 ? -3.755 2.038 21.015 1.00 49.19 91 PHE A CA 1
ATOM 765 C C . PHE A 1 91 ? -3.584 2.925 22.232 1.00 49.19 91 PHE A C 1
ATOM 767 O O . PHE A 1 91 ? -2.578 2.813 22.933 1.00 49.19 91 PHE A O 1
ATOM 774 N N . LYS A 1 92 ? -4.610 3.730 22.535 1.00 51.44 92 LYS A N 1
ATOM 775 C CA . LYS A 1 92 ? -4.644 4.515 23.772 1.00 51.44 92 LYS A CA 1
ATOM 776 C C . LYS A 1 92 ? -4.430 3.593 24.975 1.00 51.44 92 LYS A C 1
ATOM 778 O O . LYS A 1 92 ? -3.567 3.843 25.797 1.00 51.44 92 LYS A O 1
ATOM 783 N N . ARG A 1 93 ? -5.116 2.452 25.037 1.00 46.81 93 ARG A N 1
ATOM 784 C CA . ARG A 1 93 ? -4.991 1.501 26.151 1.00 46.81 93 ARG A CA 1
ATOM 785 C C . ARG A 1 93 ? -3.663 0.740 26.192 1.00 46.81 93 ARG A C 1
ATOM 787 O O . ARG A 1 93 ? -3.193 0.424 27.275 1.00 46.81 93 ARG A O 1
ATOM 794 N N . ARG A 1 94 ? -3.082 0.396 25.044 1.00 45.97 94 ARG A N 1
ATOM 795 C CA . ARG A 1 94 ? -1.906 -0.488 24.980 1.00 45.97 94 ARG A CA 1
ATOM 796 C C . ARG A 1 94 ? -0.577 0.250 25.033 1.00 45.97 94 ARG A C 1
ATOM 798 O O . ARG A 1 94 ? 0.384 -0.309 25.537 1.00 45.97 94 ARG A O 1
ATOM 805 N N . TYR A 1 95 ? -0.534 1.470 24.513 1.00 48.06 95 TYR A N 1
ATOM 806 C CA . TYR A 1 95 ? 0.696 2.249 24.432 1.00 48.06 95 TYR A CA 1
ATOM 807 C C . TYR A 1 95 ? 0.611 3.471 25.337 1.00 48.06 95 TYR A C 1
ATOM 809 O O . TYR A 1 95 ? 1.466 3.634 26.197 1.00 48.06 95 TYR A O 1
ATOM 817 N N . VAL A 1 96 ? -0.468 4.257 25.245 1.00 47.94 96 VAL A N 1
ATOM 818 C CA . VAL A 1 96 ? -0.613 5.479 26.056 1.00 47.94 96 VAL A CA 1
ATOM 819 C C . VAL A 1 96 ? -0.854 5.150 27.533 1.00 47.94 96 VAL A C 1
ATOM 821 O O . VAL A 1 96 ? -0.207 5.735 28.388 1.00 47.94 96 VAL A O 1
ATOM 824 N N . MET A 1 97 ? -1.720 4.184 27.863 1.00 43.88 97 MET A N 1
ATOM 825 C CA . MET A 1 97 ? -2.032 3.847 29.262 1.00 43.88 97 MET A CA 1
ATOM 826 C C . MET A 1 97 ? -0.939 3.014 29.929 1.00 43.88 97 MET A C 1
ATOM 828 O O . MET A 1 97 ? -0.647 3.249 31.090 1.00 43.88 97 MET A O 1
ATOM 832 N N . SER A 1 98 ? -0.308 2.063 29.234 1.00 43.88 98 SER A N 1
ATOM 833 C CA . SER A 1 98 ? 0.826 1.320 29.810 1.00 43.88 98 SER A CA 1
ATOM 834 C C . SER A 1 98 ? 2.003 2.241 30.135 1.00 43.88 98 SER A C 1
ATOM 836 O O . SER A 1 98 ? 2.652 2.060 31.160 1.00 43.88 98 SER A O 1
ATOM 838 N N . TRP A 1 99 ? 2.220 3.257 29.301 1.00 42.78 99 TRP A N 1
ATOM 839 C CA . TRP A 1 99 ? 3.173 4.331 29.547 1.00 42.78 99 TRP A CA 1
ATOM 840 C C . TRP A 1 99 ? 2.742 5.237 30.719 1.00 42.78 99 TRP A C 1
ATOM 842 O O . TRP A 1 99 ? 3.496 5.377 31.678 1.00 42.78 99 TRP A O 1
ATOM 852 N N . LEU A 1 100 ? 1.496 5.741 30.727 1.00 41.91 100 LEU A N 1
ATOM 853 C CA . LEU A 1 100 ? 0.953 6.575 31.817 1.00 41.91 100 LEU A CA 1
ATOM 854 C C . LEU A 1 100 ? 1.005 5.873 33.181 1.00 41.91 100 LEU A C 1
ATOM 856 O O . LEU A 1 100 ? 1.331 6.488 34.190 1.00 41.91 100 LEU A O 1
ATOM 860 N N . MET A 1 101 ? 0.676 4.582 33.216 1.00 43.69 101 MET A N 1
ATOM 861 C CA . MET A 1 101 ? 0.674 3.790 34.446 1.00 43.69 101 MET A CA 1
ATOM 862 C C . MET A 1 101 ? 2.094 3.564 34.973 1.00 43.69 101 MET A C 1
ATOM 864 O O . MET A 1 101 ? 2.264 3.512 36.184 1.00 43.69 101 MET A O 1
ATOM 868 N N . LYS A 1 102 ? 3.105 3.478 34.093 1.00 44.25 102 LYS A N 1
ATOM 869 C CA . LYS A 1 102 ? 4.522 3.370 34.478 1.00 44.25 102 LYS A CA 1
ATOM 870 C C . LYS A 1 102 ? 5.007 4.666 35.136 1.00 44.25 102 LYS A C 1
ATOM 872 O O . LYS A 1 102 ? 5.573 4.604 36.223 1.00 44.25 102 LYS A O 1
ATOM 877 N N . GLU A 1 103 ? 4.690 5.820 34.552 1.00 39.31 103 GLU A N 1
ATOM 878 C CA . GLU A 1 103 ? 5.040 7.141 35.102 1.00 39.31 103 GLU A CA 1
ATOM 879 C C . GLU A 1 103 ? 4.341 7.442 36.436 1.00 39.31 103 GLU A C 1
ATOM 881 O O . GLU A 1 103 ? 4.977 7.854 37.403 1.00 39.31 103 GLU A O 1
ATOM 886 N N . LEU A 1 104 ? 3.042 7.150 36.539 1.00 40.19 104 LEU A N 1
ATOM 887 C CA . LEU A 1 104 ? 2.269 7.365 37.771 1.00 40.19 104 LEU A CA 1
ATOM 888 C C . LEU A 1 104 ? 2.646 6.405 38.911 1.00 40.19 104 LEU A C 1
ATOM 890 O O . LEU A 1 104 ? 2.290 6.652 40.062 1.00 40.19 104 LEU A O 1
ATOM 894 N N . SER A 1 105 ? 3.352 5.316 38.599 1.00 41.44 105 SER A N 1
ATOM 895 C CA . SER A 1 105 ? 3.844 4.338 39.577 1.00 41.44 105 SER A CA 1
ATOM 896 C C . SER A 1 105 ? 5.269 4.614 40.082 1.00 41.44 105 SER A C 1
ATOM 898 O O . SER A 1 105 ? 5.752 3.899 40.959 1.00 41.44 105 SER A O 1
ATOM 900 N N . GLN A 1 106 ? 5.938 5.659 39.579 1.00 38.59 106 GLN A N 1
ATOM 901 C CA . GLN A 1 106 ? 7.229 6.113 40.102 1.00 38.59 106 GLN A CA 1
ATOM 902 C C . GLN A 1 106 ? 7.017 6.821 41.461 1.00 38.59 106 GLN A C 1
ATOM 904 O O . GLN A 1 106 ? 6.193 7.732 41.554 1.00 38.59 106 GLN A O 1
ATOM 909 N N . PRO A 1 107 ? 7.756 6.475 42.534 1.00 42.47 107 PRO A N 1
ATOM 910 C CA . PRO A 1 107 ? 7.463 6.914 43.908 1.00 42.47 107 PRO A CA 1
ATOM 911 C C . PRO A 1 107 ? 7.747 8.401 44.221 1.00 42.47 107 PRO A C 1
ATOM 913 O O . PRO A 1 107 ? 7.776 8.780 45.388 1.00 42.47 107 PRO A O 1
ATOM 916 N N . ASN A 1 108 ? 7.929 9.265 43.217 1.00 42.31 108 ASN A N 1
ATOM 917 C CA . ASN A 1 108 ? 8.321 10.669 43.405 1.00 42.31 108 ASN A CA 1
ATOM 918 C C . ASN A 1 108 ? 7.284 11.711 42.965 1.00 42.31 108 ASN A C 1
ATOM 920 O O . ASN A 1 108 ? 7.629 12.865 42.720 1.00 42.31 108 ASN A O 1
ATOM 924 N N . ILE A 1 109 ? 5.998 11.365 42.986 1.00 39.69 109 ILE A N 1
ATOM 925 C CA . ILE A 1 109 ? 4.939 12.374 43.093 1.00 39.69 109 ILE A CA 1
ATOM 926 C C . ILE A 1 109 ? 4.341 12.240 44.489 1.00 39.69 109 ILE A C 1
ATOM 928 O O . ILE A 1 109 ? 3.608 11.298 44.776 1.00 39.69 109 ILE A O 1
ATOM 932 N N . LYS A 1 110 ? 4.677 13.182 45.379 1.00 33.31 110 LYS A N 1
ATOM 933 C CA . LYS A 1 110 ? 4.041 13.294 46.696 1.00 33.31 110 LYS A CA 1
ATOM 934 C C . LYS A 1 110 ? 2.535 13.472 46.499 1.00 33.31 110 LYS A C 1
ATOM 936 O O . LYS A 1 110 ? 2.067 14.574 46.221 1.00 33.31 110 LYS A O 1
ATOM 941 N N . THR A 1 111 ? 1.773 12.400 46.665 1.00 33.41 111 THR A N 1
ATOM 942 C CA . THR A 1 111 ? 0.337 12.492 46.910 1.00 33.41 111 THR A CA 1
ATOM 943 C C . THR A 1 111 ? 0.123 13.182 48.259 1.00 33.41 111 THR A C 1
ATOM 945 O O . THR A 1 111 ? 0.782 12.806 49.234 1.00 33.41 111 THR A O 1
ATOM 948 N N . PRO A 1 112 ? -0.778 14.175 48.363 1.00 30.67 112 PRO A N 1
ATOM 949 C CA . PRO A 1 112 ? -1.221 14.670 49.656 1.00 30.67 112 PRO A CA 1
ATOM 950 C C . PRO A 1 112 ? -1.823 13.505 50.440 1.00 30.67 112 PRO A C 1
ATOM 952 O O . PRO A 1 112 ? -2.705 12.804 49.943 1.00 30.67 112 PRO A O 1
ATOM 955 N N . GLN A 1 113 ? -1.299 13.280 51.641 1.00 30.92 113 GLN A N 1
ATOM 956 C CA . GLN A 1 113 ? -1.790 12.267 52.564 1.00 30.92 113 GLN A CA 1
ATOM 957 C C . GLN A 1 113 ? -3.276 12.498 52.840 1.00 30.92 113 GLN A C 1
ATOM 959 O O . GLN A 1 113 ? -3.662 13.577 53.282 1.00 30.92 113 GLN A O 1
ATOM 964 N N . THR A 1 114 ? -4.089 11.468 52.628 1.00 32.66 114 THR A N 1
ATOM 965 C CA . THR A 1 114 ? -5.316 11.279 53.403 1.00 32.66 114 THR A CA 1
ATOM 966 C C . THR A 1 114 ? -5.390 9.815 53.817 1.00 32.66 114 THR A C 1
ATOM 968 O O . THR A 1 114 ? -5.230 8.908 53.003 1.00 32.66 114 THR A O 1
ATOM 971 N N . GLU A 1 115 ? -5.500 9.635 55.127 1.00 31.53 115 GLU A N 1
ATOM 972 C CA . GLU A 1 115 ? -5.575 8.379 55.864 1.00 31.53 115 GLU A CA 1
ATOM 973 C C . GLU A 1 115 ? -6.937 7.699 55.654 1.00 31.53 115 GLU A C 1
ATOM 975 O O . GLU A 1 115 ? -7.947 8.388 55.510 1.00 31.53 115 GLU A O 1
ATOM 980 N N . GLY A 1 116 ? -6.975 6.361 55.711 1.00 29.70 116 GLY A N 1
ATOM 981 C CA . GLY A 1 116 ? -8.218 5.626 55.976 1.00 29.70 116 GLY A CA 1
ATOM 982 C C . GLY A 1 116 ? -8.418 4.310 55.216 1.00 29.70 116 GLY A C 1
ATOM 983 O O . GLY A 1 116 ? -9.036 4.300 54.164 1.00 29.70 116 GLY A O 1
ATOM 984 N N . GLU A 1 117 ? -7.964 3.219 55.840 1.00 31.64 117 GLU A N 1
ATOM 985 C CA . GLU A 1 117 ? -8.682 1.938 56.010 1.00 31.64 117 GLU A CA 1
ATOM 986 C C . GLU A 1 117 ? -8.947 0.948 54.841 1.00 31.64 117 GLU A C 1
ATOM 988 O O . GLU A 1 117 ? -9.783 1.145 53.968 1.00 31.64 117 GLU A O 1
ATOM 993 N N . ASN A 1 118 ? -8.333 -0.231 55.043 1.00 30.25 118 ASN A N 1
ATOM 994 C CA . ASN A 1 118 ? -8.868 -1.605 54.993 1.00 30.25 118 ASN A CA 1
ATOM 995 C C . ASN A 1 118 ? -9.049 -2.367 53.660 1.00 30.25 118 ASN A C 1
ATOM 997 O O . ASN A 1 118 ? -9.951 -2.129 52.861 1.00 30.25 118 ASN A O 1
ATOM 1001 N N . ASP A 1 119 ? -8.226 -3.419 53.553 1.00 36.78 119 ASP A N 1
ATOM 1002 C CA . ASP A 1 119 ? -8.342 -4.609 52.704 1.00 36.78 119 ASP A CA 1
ATOM 1003 C C . ASP A 1 119 ? -9.699 -5.317 52.835 1.00 36.78 119 ASP A C 1
ATOM 1005 O O . ASP A 1 119 ? -10.047 -5.721 53.942 1.00 36.78 119 ASP A O 1
ATOM 1009 N N . ILE A 1 120 ? -10.364 -5.625 51.708 1.00 28.98 120 ILE A N 1
ATOM 1010 C CA . ILE A 1 120 ? -11.063 -6.910 51.494 1.00 28.98 120 ILE A CA 1
ATOM 1011 C C . ILE A 1 120 ? -10.936 -7.329 50.016 1.00 28.98 120 ILE A C 1
ATOM 1013 O O . ILE A 1 120 ? -11.197 -6.561 49.093 1.00 28.98 120 ILE A O 1
ATOM 1017 N N . ALA A 1 121 ? -10.532 -8.587 49.837 1.00 32.06 121 ALA A N 1
ATOM 1018 C CA . ALA A 1 121 ? -10.312 -9.339 48.608 1.00 32.06 121 ALA A CA 1
ATOM 1019 C C . ALA A 1 121 ? -11.424 -9.261 47.546 1.00 32.06 121 ALA A C 1
ATOM 1021 O O . ALA A 1 121 ? -12.604 -9.266 47.879 1.00 32.06 121 ALA A O 1
ATOM 1022 N N . PHE A 1 122 ? -11.042 -9.387 46.267 1.00 27.41 122 PHE A N 1
ATOM 1023 C CA . PHE A 1 122 ? -11.867 -10.090 45.277 1.00 27.41 122 PHE A CA 1
ATOM 1024 C C . PHE A 1 122 ? -10.997 -10.698 44.169 1.00 27.41 122 PHE A C 1
ATOM 1026 O O . PHE A 1 122 ? -10.718 -10.101 43.129 1.00 27.41 122 PHE A O 1
ATOM 1033 N N . GLU A 1 123 ? -10.551 -11.923 44.425 1.00 29.14 123 GLU A N 1
ATOM 1034 C CA . GLU A 1 123 ? -10.036 -12.830 43.410 1.00 29.14 123 GLU A CA 1
ATOM 1035 C C . GLU A 1 123 ? -11.224 -13.589 42.786 1.00 29.14 123 GLU A C 1
ATOM 1037 O O . GLU A 1 123 ? -12.176 -13.940 43.478 1.00 29.14 123 GLU A O 1
ATOM 1042 N N . HIS A 1 124 ? -11.132 -13.848 41.476 1.00 30.89 124 HIS A N 1
ATOM 1043 C CA . HIS A 1 124 ? -12.039 -14.638 40.623 1.00 30.89 124 HIS A CA 1
ATOM 1044 C C . HIS A 1 124 ? -13.251 -13.953 39.953 1.00 30.89 124 HIS A C 1
ATOM 1046 O O . HIS A 1 124 ? -14.406 -14.265 40.225 1.00 30.89 124 HIS A O 1
ATOM 1052 N N . ALA A 1 125 ? -12.965 -13.194 38.883 1.00 24.28 125 ALA A N 1
ATOM 1053 C CA . ALA A 1 125 ? -13.772 -13.198 37.655 1.00 24.28 125 ALA A CA 1
ATOM 1054 C C . ALA A 1 125 ? -12.892 -12.919 36.411 1.00 24.28 125 ALA A C 1
ATOM 1056 O O . ALA A 1 125 ? -12.330 -11.843 36.263 1.00 24.28 125 ALA A O 1
ATOM 1057 N N . THR A 1 126 ? -12.745 -13.925 35.538 1.00 27.95 126 THR A N 1
ATOM 1058 C CA . THR A 1 126 ? -12.363 -13.868 34.103 1.00 27.95 126 THR A CA 1
ATOM 1059 C C . THR A 1 126 ? -11.335 -12.817 33.624 1.00 27.95 126 THR A C 1
ATOM 1061 O O . THR A 1 126 ? -11.603 -11.626 33.507 1.00 27.95 126 THR A O 1
ATOM 1064 N N . ARG A 1 127 ? -10.161 -13.317 33.214 1.00 29.50 127 ARG A N 1
ATOM 1065 C CA . ARG A 1 127 ? -8.954 -12.602 32.757 1.00 29.50 127 ARG A CA 1
ATOM 1066 C C . ARG A 1 127 ? -9.167 -11.645 31.566 1.00 29.50 127 ARG A C 1
ATOM 1068 O O . ARG A 1 127 ? -8.986 -12.032 30.416 1.00 29.50 127 ARG A O 1
ATOM 1075 N N . LEU A 1 128 ? -9.460 -10.383 31.873 1.00 27.97 128 LEU A N 1
ATOM 1076 C CA . LEU A 1 128 ? -8.928 -9.163 31.239 1.00 27.97 128 LEU A CA 1
ATOM 1077 C C . LEU A 1 128 ? -9.364 -7.965 32.101 1.00 27.97 128 LEU A C 1
ATOM 1079 O O . LEU A 1 128 ? -10.177 -7.140 31.693 1.00 27.97 128 LEU A O 1
ATOM 1083 N N . THR A 1 129 ? -8.848 -7.879 33.323 1.00 25.12 129 THR A N 1
ATOM 1084 C CA . THR A 1 129 ? -9.137 -6.765 34.227 1.00 25.12 129 THR A CA 1
ATOM 1085 C C . THR A 1 129 ? -8.042 -5.708 34.131 1.00 25.12 129 THR A C 1
ATOM 1087 O O . THR A 1 129 ? -6.872 -5.939 34.421 1.00 25.12 129 THR A O 1
ATOM 1090 N N . VAL A 1 130 ? -8.449 -4.528 33.663 1.00 27.91 130 VAL A N 1
ATOM 1091 C CA . VAL A 1 130 ? -7.822 -3.253 34.038 1.00 27.91 130 VAL A CA 1
ATOM 1092 C C . VAL A 1 130 ? -7.905 -3.149 35.562 1.00 27.91 130 VAL A C 1
ATOM 1094 O O . VAL A 1 130 ? -8.959 -3.506 36.096 1.00 27.91 130 VAL A O 1
ATOM 1097 N N . PRO A 1 131 ? -6.847 -2.706 36.265 1.00 25.56 131 PRO A N 1
ATOM 1098 C CA . PRO A 1 131 ? -6.940 -2.455 37.696 1.00 25.56 131 PRO A CA 1
ATOM 1099 C C . PRO A 1 131 ? -8.106 -1.495 37.979 1.00 25.56 131 PRO A C 1
ATOM 1101 O O . PRO A 1 131 ? -8.189 -0.445 37.334 1.00 25.56 131 PRO A O 1
ATOM 1104 N N . PRO A 1 132 ? -9.035 -1.851 38.882 1.00 35.97 132 PRO A N 1
ATOM 1105 C CA . PRO A 1 132 ? -10.064 -0.935 39.324 1.00 35.97 132 PRO A CA 1
ATOM 1106 C C . PRO A 1 132 ? -9.397 0.120 40.202 1.00 35.97 132 PRO A C 1
ATOM 1108 O O . PRO A 1 132 ? -8.488 -0.183 40.969 1.00 35.97 132 PRO A O 1
ATOM 1111 N N . ILE A 1 133 ? -9.905 1.345 40.103 1.00 34.22 133 ILE A N 1
ATOM 1112 C CA . ILE A 1 133 ? -9.353 2.556 40.708 1.00 34.22 133 ILE A CA 1
ATOM 1113 C C . ILE A 1 133 ? -8.145 3.043 39.893 1.00 34.22 133 ILE A C 1
ATOM 1115 O O . ILE A 1 133 ? -7.009 2.653 40.117 1.00 34.22 133 ILE A O 1
ATOM 1119 N N . TRP A 1 134 ? -8.432 3.864 38.880 1.00 33.12 134 TRP A N 1
ATOM 1120 C CA . TRP A 1 134 ? -7.991 5.259 38.749 1.00 33.12 134 TRP A CA 1
ATOM 1121 C C . TRP A 1 134 ? -8.871 5.930 37.673 1.00 33.12 134 TRP A C 1
ATOM 1123 O O . TRP A 1 134 ? -9.297 5.318 36.697 1.00 33.12 134 TRP A O 1
ATOM 1133 N N . ASN A 1 135 ? -9.256 7.166 37.967 1.00 39.53 135 ASN A N 1
ATOM 1134 C CA . ASN A 1 135 ? -10.592 7.732 37.782 1.00 39.53 135 ASN A CA 1
ATOM 1135 C C . ASN A 1 135 ? -10.884 8.240 36.350 1.00 39.53 135 ASN A C 1
ATOM 1137 O O . ASN A 1 135 ? -10.117 9.022 35.787 1.00 39.53 135 ASN A O 1
ATOM 1141 N N . GLU A 1 136 ? -12.049 7.878 35.805 1.00 36.50 136 GLU A N 1
ATOM 1142 C CA . GLU A 1 136 ? -12.634 8.414 34.564 1.00 36.50 136 GLU A CA 1
ATOM 1143 C C . GLU A 1 136 ? -12.652 9.961 34.548 1.00 36.50 136 GLU A C 1
ATOM 1145 O O . GLU A 1 136 ? -12.442 10.569 33.501 1.00 36.50 136 GLU A O 1
ATOM 1150 N N . GLN A 1 137 ? -12.759 10.620 35.712 1.00 36.38 137 GLN A N 1
ATOM 1151 C CA . GLN A 1 137 ? -12.664 12.081 35.861 1.00 36.38 137 GLN A CA 1
ATOM 1152 C C . GLN A 1 137 ? -11.259 12.654 35.624 1.00 36.38 137 GLN A C 1
ATOM 1154 O O . GLN A 1 137 ? -11.154 13.792 35.176 1.00 36.38 137 GLN A O 1
ATOM 1159 N N . LEU A 1 138 ? -10.174 11.913 35.889 1.00 37.72 138 LEU A N 1
ATOM 1160 C CA . LEU A 1 138 ? -8.807 12.374 35.599 1.00 37.72 138 LEU A CA 1
ATOM 1161 C C . LEU A 1 138 ? -8.521 12.259 34.097 1.00 37.72 138 LEU A C 1
ATOM 1163 O O . LEU A 1 138 ? -7.966 13.177 33.494 1.00 37.72 138 LEU A O 1
ATOM 1167 N N . LEU A 1 139 ? -9.001 11.176 33.478 1.00 37.38 139 LEU A N 1
ATOM 1168 C CA . LEU A 1 139 ? -8.968 11.017 32.030 1.00 37.38 139 LEU A CA 1
ATOM 1169 C C . LEU A 1 139 ? -9.790 12.121 31.355 1.00 37.38 139 LEU A C 1
ATOM 1171 O O . LEU A 1 139 ? -9.257 12.784 30.483 1.00 37.38 139 LEU A O 1
ATOM 1175 N N . LEU A 1 140 ? -11.021 12.399 31.804 1.00 37.47 140 LEU A N 1
ATOM 1176 C CA . LEU A 1 140 ? -11.886 13.472 31.282 1.00 37.47 140 LEU A CA 1
ATOM 1177 C C . LEU A 1 140 ? -11.350 14.890 31.551 1.00 37.47 140 LEU A C 1
ATOM 1179 O O . LEU A 1 140 ? -11.607 15.792 30.759 1.00 37.47 140 LEU A O 1
ATOM 1183 N N . LYS A 1 141 ? -10.566 15.095 32.617 1.00 38.47 141 LYS A N 1
ATOM 1184 C CA . LYS A 1 141 ? -9.886 16.369 32.917 1.00 38.47 141 LYS A CA 1
ATOM 1185 C C . LYS A 1 141 ? -8.725 16.659 31.960 1.00 38.47 141 LYS A C 1
ATOM 1187 O O . LYS A 1 141 ? -8.448 17.822 31.671 1.00 38.47 141 LYS A O 1
ATOM 1192 N N . HIS A 1 142 ? -8.053 15.620 31.467 1.00 37.28 142 HIS A N 1
ATOM 1193 C CA . HIS A 1 142 ? -6.903 15.742 30.568 1.00 37.28 142 HIS A CA 1
ATOM 1194 C C . HIS A 1 142 ? -7.215 15.353 29.118 1.00 37.28 142 HIS A C 1
ATOM 1196 O O . HIS A 1 142 ? -6.436 15.687 28.239 1.00 37.28 142 HIS A O 1
ATOM 1202 N N . LEU A 1 143 ? -8.362 14.731 28.826 1.00 36.66 143 LEU A N 1
ATOM 1203 C CA . LEU A 1 143 ? -8.799 14.373 27.471 1.00 36.66 143 LEU A CA 1
ATOM 1204 C C . LEU A 1 143 ? -8.902 15.589 26.539 1.00 36.66 143 LEU A C 1
ATOM 1206 O O . LEU A 1 143 ? -8.465 15.468 25.396 1.00 36.66 143 LEU A O 1
ATOM 1210 N N . PRO A 1 144 ? -9.401 16.760 26.991 1.00 36.81 144 PRO A N 1
ATOM 1211 C CA . PRO A 1 144 ? -9.360 17.977 26.189 1.00 36.81 144 PRO A CA 1
ATOM 1212 C C . PRO A 1 144 ? -7.918 18.409 25.902 1.00 36.81 144 PRO A C 1
ATOM 1214 O O . PRO A 1 144 ? -7.609 18.704 24.759 1.00 36.81 144 PRO A O 1
ATOM 1217 N N . LYS A 1 145 ? -7.003 18.303 26.880 1.00 37.25 145 LYS A N 1
ATOM 1218 C CA . LYS A 1 145 ? -5.568 18.603 26.702 1.00 37.25 145 LYS A CA 1
ATOM 1219 C C . LYS A 1 145 ? -4.848 17.600 25.796 1.00 37.25 145 LYS A C 1
ATOM 1221 O O . LYS A 1 145 ? -4.036 18.003 24.984 1.00 37.25 145 LYS A O 1
ATOM 1226 N N . ILE A 1 146 ? -5.202 16.316 25.852 1.00 36.53 146 ILE A N 1
ATOM 1227 C CA . ILE A 1 146 ? -4.674 15.259 24.972 1.00 36.53 146 ILE A CA 1
ATOM 1228 C C . ILE A 1 146 ? -5.158 15.436 23.525 1.00 36.53 146 ILE A C 1
ATOM 1230 O O . ILE A 1 146 ? -4.457 15.059 22.590 1.00 36.53 146 ILE A O 1
ATOM 1234 N N . MET A 1 147 ? -6.346 16.015 23.326 1.00 34.75 147 MET A N 1
ATOM 1235 C CA . MET A 1 147 ? -6.865 16.372 22.000 1.00 34.75 147 MET A CA 1
ATOM 1236 C C . MET A 1 147 ? -6.466 17.782 21.532 1.00 34.75 147 MET A C 1
ATOM 1238 O O . MET A 1 147 ? -6.667 18.099 20.359 1.00 34.75 147 MET A O 1
ATOM 1242 N N . GLU A 1 148 ? -5.907 18.605 22.421 1.00 37.91 148 GLU A N 1
ATOM 1243 C CA . GLU A 1 148 ? -5.362 19.940 22.140 1.00 37.91 148 GLU A CA 1
ATOM 1244 C C . GLU A 1 148 ? -3.835 19.962 22.066 1.00 37.91 148 GLU A C 1
ATOM 1246 O O . GLU A 1 148 ? -3.280 20.961 21.612 1.00 37.91 148 GLU A O 1
ATOM 1251 N N . TYR A 1 149 ? -3.161 18.873 22.453 1.00 40.12 149 TYR A N 1
ATOM 1252 C CA . TYR A 1 149 ? -1.715 18.793 22.369 1.00 40.12 149 TYR A CA 1
ATOM 1253 C C . TYR A 1 149 ? -1.264 19.021 20.932 1.00 40.12 149 TYR A C 1
ATOM 1255 O O . TYR A 1 149 ? -1.589 18.283 19.992 1.00 40.12 149 TYR A O 1
ATOM 1263 N N . SER A 1 150 ? -0.481 20.078 20.776 1.00 42.50 150 SER A N 1
ATOM 1264 C CA . SER A 1 150 ? 0.336 20.256 19.602 1.00 42.50 150 SER A CA 1
ATOM 1265 C C . SER A 1 150 ? 1.358 19.115 19.549 1.00 42.50 150 SER A C 1
ATOM 1267 O O . SER A 1 150 ? 1.631 18.425 20.531 1.00 42.50 150 SER A O 1
ATOM 1269 N N . LEU A 1 151 ? 1.958 18.901 18.379 1.00 37.47 151 LEU A N 1
ATOM 1270 C CA . LEU A 1 151 ? 3.065 17.947 18.280 1.00 37.47 151 LEU A CA 1
ATOM 1271 C C . LEU A 1 151 ? 4.203 18.302 19.235 1.00 37.47 151 LEU A C 1
ATOM 1273 O O . LEU A 1 151 ? 4.874 17.400 19.705 1.00 37.47 151 LEU A O 1
ATOM 1277 N N . PHE A 1 152 ? 4.395 19.590 19.517 1.00 40.59 152 PHE A N 1
ATOM 1278 C CA . PHE A 1 152 ? 5.401 20.046 20.460 1.00 40.59 152 PHE A CA 1
ATOM 1279 C C . PHE A 1 152 ? 5.122 19.508 21.866 1.00 40.59 152 PHE A C 1
ATOM 1281 O O . PHE A 1 152 ? 6.032 18.981 22.483 1.00 40.59 152 PHE A O 1
ATOM 1288 N N . ASP A 1 153 ? 3.865 19.508 22.311 1.00 42.22 153 ASP A N 1
ATOM 1289 C CA . ASP A 1 153 ? 3.508 18.994 23.636 1.00 42.22 153 ASP A CA 1
ATOM 1290 C C . ASP A 1 153 ? 3.596 17.463 23.720 1.00 42.22 153 ASP A C 1
ATOM 1292 O O . ASP A 1 153 ? 3.956 16.911 24.754 1.00 42.22 153 ASP A O 1
ATOM 1296 N N . LEU A 1 154 ? 3.292 16.759 22.621 1.00 45.09 154 LEU A N 1
ATOM 1297 C CA . LEU A 1 154 ? 3.531 15.316 22.540 1.00 45.09 154 LEU A CA 1
ATOM 1298 C C . LEU A 1 154 ? 5.033 15.009 22.526 1.00 45.09 154 LEU A C 1
ATOM 1300 O O . LEU A 1 154 ? 5.441 14.047 23.153 1.00 45.09 154 LEU A O 1
ATOM 1304 N N . VAL A 1 155 ? 5.850 15.813 21.846 1.00 41.41 155 VAL A N 1
ATOM 1305 C CA . VAL A 1 155 ? 7.306 15.627 21.735 1.00 41.41 155 VAL A CA 1
ATOM 1306 C C . VAL A 1 155 ? 8.038 16.032 23.021 1.00 41.41 155 VAL A C 1
ATOM 1308 O O . VAL A 1 155 ? 8.952 15.324 23.422 1.00 41.41 155 VAL A O 1
ATOM 1311 N N . GLU A 1 156 ? 7.635 17.096 23.724 1.00 42.72 156 GLU A N 1
ATOM 1312 C CA . GLU A 1 156 ? 8.154 17.422 25.066 1.00 42.72 156 GLU A CA 1
ATOM 1313 C C . GLU A 1 156 ? 7.883 16.282 26.049 1.00 42.72 156 GLU A C 1
ATOM 1315 O O . GLU A 1 156 ? 8.800 15.807 26.711 1.00 42.72 156 GLU A O 1
ATOM 1320 N N . LEU A 1 157 ? 6.654 15.759 26.057 1.00 40.75 157 LEU A N 1
ATOM 1321 C CA . LEU A 1 157 ? 6.263 14.628 26.900 1.00 40.75 157 LEU A CA 1
ATOM 1322 C C . LEU A 1 157 ? 7.061 13.347 26.589 1.00 40.75 157 LEU A C 1
ATOM 1324 O O . LEU A 1 157 ? 7.275 12.518 27.471 1.00 40.75 157 LEU A O 1
ATOM 1328 N N . LEU A 1 158 ? 7.489 13.174 25.335 1.00 39.31 158 LEU A N 1
ATOM 1329 C CA . LEU A 1 158 ? 8.323 12.056 24.887 1.00 39.31 158 LEU A CA 1
ATOM 1330 C C . LEU A 1 158 ? 9.821 12.270 25.172 1.00 39.31 158 LEU A C 1
ATOM 1332 O O . LEU A 1 158 ? 10.545 11.290 25.328 1.00 39.31 158 LEU A O 1
ATOM 1336 N N . ASN A 1 159 ? 10.275 13.522 25.275 1.00 37.22 159 ASN A N 1
ATOM 1337 C CA . ASN A 1 159 ? 11.662 13.896 25.574 1.00 37.22 159 ASN A CA 1
ATOM 1338 C C . ASN A 1 159 ? 11.982 13.934 27.080 1.00 37.22 159 ASN A C 1
ATOM 1340 O O . ASN A 1 159 ? 13.154 13.892 27.444 1.00 37.22 159 ASN A O 1
ATOM 1344 N N . GLU A 1 160 ? 10.975 13.990 27.958 1.00 33.59 160 GLU A N 1
ATOM 1345 C CA . GLU A 1 160 ? 11.146 13.900 29.422 1.00 33.59 160 GLU A CA 1
ATOM 1346 C C . GLU A 1 160 ? 11.235 12.449 29.947 1.00 33.59 160 GLU A C 1
ATOM 1348 O O . GLU A 1 160 ? 11.360 12.216 31.150 1.00 33.59 160 GLU A O 1
ATOM 1353 N N . LEU A 1 161 ? 11.192 11.457 29.052 1.00 36.50 161 LEU A N 1
ATOM 1354 C CA . LEU A 1 161 ? 11.207 10.038 29.400 1.00 36.50 161 LEU A CA 1
ATOM 1355 C C . LEU A 1 161 ? 12.611 9.556 29.787 1.00 36.50 161 LEU A C 1
ATOM 1357 O O . LEU A 1 161 ? 13.550 9.740 29.011 1.00 36.50 161 LEU A O 1
ATOM 1361 N N . PRO A 1 162 ? 12.784 8.873 30.933 1.00 29.50 162 PRO A N 1
ATOM 1362 C CA . PRO A 1 162 ? 14.050 8.233 31.243 1.00 29.50 162 PRO A CA 1
ATOM 1363 C C . PRO A 1 162 ? 14.250 6.991 30.368 1.00 29.50 162 PRO A C 1
ATOM 1365 O O . PRO A 1 162 ? 13.323 6.226 30.085 1.00 29.50 162 PRO A O 1
ATOM 1368 N N . GLU A 1 163 ? 15.494 6.792 29.948 1.00 42.31 163 GLU A N 1
ATOM 1369 C CA . GLU A 1 163 ? 15.884 5.696 29.073 1.00 42.31 163 GLU A CA 1
ATOM 1370 C C . GLU A 1 163 ? 15.760 4.316 29.768 1.00 42.31 163 GLU A C 1
ATOM 1372 O O . GLU A 1 163 ? 16.264 4.114 30.871 1.00 42.31 163 GLU A O 1
ATOM 1377 N N . GLN A 1 164 ? 15.164 3.366 29.025 1.00 43.62 164 GLN A N 1
ATOM 1378 C CA . GLN A 1 164 ? 15.278 1.889 29.097 1.00 43.62 164 GLN A CA 1
ATOM 1379 C C . GLN A 1 164 ? 14.346 1.081 30.040 1.00 43.62 164 GLN A C 1
ATOM 1381 O O . GLN A 1 164 ? 14.072 1.436 31.183 1.00 43.62 164 GLN A O 1
ATOM 1386 N N . ASP A 1 165 ? 13.755 -0.018 29.534 1.00 30.80 165 ASP A N 1
ATOM 1387 C CA . ASP A 1 165 ? 14.289 -1.401 29.616 1.00 30.80 165 ASP A CA 1
ATOM 1388 C C . ASP A 1 165 ? 13.209 -2.444 29.197 1.00 30.80 165 ASP A C 1
ATOM 1390 O O . ASP A 1 165 ? 12.022 -2.305 29.510 1.00 30.80 165 ASP A O 1
ATOM 1394 N N . ASN A 1 166 ? 13.626 -3.466 28.442 1.00 41.69 166 ASN A N 1
ATOM 1395 C CA . ASN A 1 166 ? 12.820 -4.392 27.617 1.00 41.69 166 ASN A CA 1
ATOM 1396 C C . ASN A 1 166 ? 11.886 -5.353 28.391 1.00 41.69 166 ASN A C 1
ATOM 1398 O O . ASN A 1 166 ? 12.302 -5.899 29.415 1.00 41.69 166 ASN A O 1
ATOM 1402 N N . LYS A 1 167 ? 10.711 -5.698 27.804 1.00 35.78 167 LYS A N 1
ATOM 1403 C CA . LYS A 1 167 ? 10.106 -7.070 27.718 1.00 35.78 167 LYS A CA 1
ATOM 1404 C C . LYS A 1 167 ? 8.579 -7.077 27.459 1.00 35.78 167 LYS A C 1
ATOM 1406 O O . LYS A 1 167 ? 7.816 -7.331 28.387 1.00 35.78 167 LYS A O 1
ATOM 1411 N N . VAL A 1 168 ? 8.103 -7.007 26.204 1.00 31.50 168 VAL A N 1
ATOM 1412 C CA . VAL A 1 168 ? 6.788 -7.602 25.821 1.00 31.50 168 VAL A CA 1
ATOM 1413 C C . VAL A 1 168 ? 6.757 -8.076 24.357 1.00 31.50 168 VAL A C 1
ATOM 1415 O O . VAL A 1 168 ? 6.644 -7.268 23.466 1.00 31.50 168 VAL A O 1
ATOM 1418 N N . CYS A 1 169 ? 6.670 -9.383 24.072 1.00 31.89 169 CYS A N 1
ATOM 1419 C CA . CYS A 1 169 ? 6.613 -9.969 22.708 1.00 31.89 169 CYS A CA 1
ATOM 1420 C C . CYS A 1 169 ? 7.933 -9.815 21.923 1.00 31.89 169 CYS A C 1
ATOM 1422 O O . CYS A 1 169 ? 8.099 -8.932 21.084 1.00 31.89 169 CYS A O 1
ATOM 1424 N N . THR A 1 170 ? 8.869 -10.728 22.191 1.00 33.47 170 THR A N 1
ATOM 1425 C CA . THR A 1 170 ? 10.327 -10.628 21.964 1.00 33.47 170 THR A CA 1
ATOM 1426 C C . THR A 1 170 ? 10.834 -10.372 20.536 1.00 33.47 170 THR A C 1
ATOM 1428 O O . THR A 1 170 ? 12.039 -10.262 20.364 1.00 33.47 170 THR A O 1
ATOM 1431 N N . LYS A 1 171 ? 9.972 -10.258 19.515 1.00 32.91 171 LYS A N 1
ATOM 1432 C CA . LYS A 1 171 ? 10.374 -9.823 18.159 1.00 32.91 171 LYS A CA 1
ATOM 1433 C C . LYS A 1 171 ? 9.646 -8.578 17.658 1.00 32.91 171 LYS A C 1
ATOM 1435 O O . LYS A 1 171 ? 10.258 -7.742 17.018 1.00 32.91 171 LYS A O 1
ATOM 1440 N N . HIS A 1 172 ? 8.34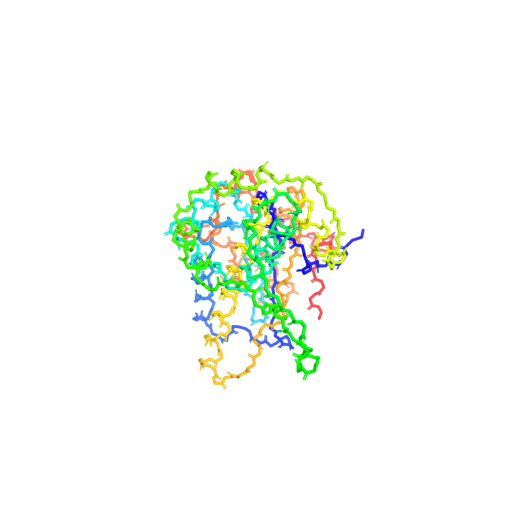6 -8.437 17.922 1.00 35.53 172 HIS A N 1
ATOM 1441 C CA . HIS A 1 172 ? 7.590 -7.252 17.486 1.00 35.53 172 HIS A CA 1
ATOM 1442 C C . HIS A 1 172 ? 7.932 -6.035 18.353 1.00 35.53 172 HIS A C 1
ATOM 1444 O O . HIS A 1 172 ? 7.971 -4.915 17.855 1.00 35.53 172 HIS A O 1
ATOM 1450 N N . ALA A 1 173 ? 8.172 -6.256 19.648 1.00 41.44 173 ALA A N 1
ATOM 1451 C CA . ALA A 1 173 ? 8.538 -5.175 20.540 1.00 41.44 173 ALA A CA 1
ATOM 1452 C C . ALA A 1 173 ? 10.000 -4.789 20.441 1.00 41.44 173 ALA A C 1
ATOM 1454 O O . ALA A 1 173 ? 10.233 -3.601 20.447 1.00 41.44 173 ALA A O 1
ATOM 1455 N N . SER A 1 174 ? 10.945 -5.702 20.190 1.00 45.81 174 SER A N 1
ATOM 1456 C CA . SER A 1 174 ? 12.355 -5.301 20.058 1.00 45.81 174 SER A CA 1
ATOM 1457 C C . SER A 1 174 ? 12.553 -4.247 18.959 1.00 45.81 174 SER A C 1
ATOM 1459 O O . SER A 1 174 ? 13.157 -3.212 19.199 1.00 45.81 174 SER A O 1
ATOM 1461 N N . TYR A 1 175 ? 11.943 -4.440 17.781 1.00 48.03 175 TYR A N 1
ATOM 1462 C CA . TYR A 1 175 ? 12.057 -3.477 16.676 1.00 48.03 175 TYR A CA 1
ATOM 1463 C C . TYR A 1 175 ? 11.265 -2.183 16.883 1.00 48.03 175 TYR A C 1
ATOM 1465 O O . TYR A 1 175 ? 11.598 -1.174 16.274 1.00 48.03 175 TYR A O 1
ATOM 1473 N N . LEU A 1 176 ? 10.182 -2.201 17.667 1.00 52.72 176 LEU A N 1
ATOM 1474 C CA . LEU A 1 176 ? 9.432 -0.984 17.998 1.00 52.72 176 LEU A CA 1
ATOM 1475 C C . LEU A 1 176 ? 10.083 -0.224 19.160 1.00 52.72 176 LEU A C 1
ATOM 1477 O O . LEU A 1 176 ? 10.116 0.996 19.115 1.00 52.72 176 LEU A O 1
ATOM 1481 N N . GLU A 1 177 ? 10.597 -0.930 20.165 1.00 52.03 177 GLU A N 1
ATOM 1482 C CA . GLU A 1 177 ? 11.258 -0.398 21.364 1.00 52.03 177 GLU A CA 1
ATOM 1483 C C . GLU A 1 177 ? 12.571 0.320 21.007 1.00 52.03 177 GLU A C 1
ATOM 1485 O O . GLU A 1 177 ? 12.927 1.285 21.672 1.00 52.03 177 GLU A O 1
ATOM 1490 N N . GLU A 1 178 ? 13.238 -0.075 19.916 1.00 59.00 178 GLU A N 1
ATOM 1491 C CA . GLU A 1 178 ? 14.409 0.623 19.355 1.00 59.00 178 GLU A CA 1
ATOM 1492 C C . GLU A 1 178 ? 14.065 1.934 18.617 1.00 59.00 178 GLU A C 1
ATOM 1494 O O . GLU A 1 178 ? 14.950 2.739 18.323 1.00 59.00 178 GLU A O 1
ATOM 1499 N N . LEU A 1 179 ? 12.793 2.166 18.272 1.00 60.97 179 LEU A N 1
ATOM 1500 C CA . LEU A 1 179 ? 12.374 3.382 17.578 1.00 60.97 179 LEU A CA 1
ATOM 1501 C C . LEU A 1 179 ? 12.049 4.495 18.572 1.00 60.97 179 LEU A C 1
ATOM 1503 O O . LEU A 1 179 ? 11.441 4.249 19.614 1.00 60.97 179 LEU A O 1
ATOM 1507 N N . SER A 1 180 ? 12.332 5.744 18.182 1.00 62.91 180 SER A N 1
ATOM 1508 C CA . SER A 1 180 ? 11.837 6.900 18.932 1.00 62.91 180 SER A CA 1
ATOM 1509 C C . SER A 1 180 ? 10.304 6.856 19.038 1.00 62.91 180 SER A C 1
ATOM 1511 O O . SER A 1 180 ? 9.634 6.337 18.129 1.00 62.91 180 SER A O 1
ATOM 1513 N N . PRO A 1 181 ? 9.711 7.408 20.103 1.00 63.00 181 PRO A N 1
ATOM 1514 C CA . PRO A 1 181 ? 8.268 7.320 20.296 1.00 63.00 181 PRO A CA 1
ATOM 1515 C C . PRO A 1 181 ? 7.443 7.943 19.153 1.00 63.00 181 PRO A C 1
ATOM 1517 O O . PRO A 1 181 ? 6.376 7.431 18.804 1.00 63.00 181 PRO A O 1
ATOM 1520 N N . GLU A 1 182 ? 7.952 8.978 18.479 1.00 62.16 182 GLU A N 1
ATOM 1521 C CA . GLU A 1 182 ? 7.321 9.566 17.290 1.00 62.16 182 GLU A CA 1
ATOM 1522 C C . GLU A 1 182 ? 7.290 8.573 16.125 1.00 62.16 182 GLU A C 1
ATOM 1524 O O . GLU A 1 182 ? 6.279 8.446 15.430 1.00 62.16 182 GLU A O 1
ATOM 1529 N N . ARG A 1 183 ? 8.382 7.828 15.915 1.00 70.25 183 ARG A N 1
ATOM 1530 C CA . ARG A 1 183 ? 8.464 6.793 14.872 1.00 70.25 183 ARG A CA 1
ATOM 1531 C C . ARG A 1 183 ? 7.555 5.607 15.198 1.00 70.25 183 ARG A C 1
ATOM 1533 O O . ARG A 1 183 ? 6.932 5.062 14.285 1.00 70.25 183 ARG A O 1
ATOM 1540 N N . GLN A 1 184 ? 7.417 5.242 16.475 1.00 68.44 184 GLN A N 1
ATOM 1541 C CA . GLN A 1 184 ? 6.449 4.231 16.917 1.00 68.44 184 GLN A CA 1
ATOM 1542 C C . GLN A 1 184 ? 5.005 4.673 16.638 1.00 68.44 184 GLN A C 1
ATOM 1544 O O . GLN A 1 184 ? 4.224 3.909 16.062 1.00 68.44 184 GLN A O 1
ATOM 1549 N N . LEU A 1 185 ? 4.658 5.919 16.985 1.00 68.94 185 LEU A N 1
ATOM 1550 C CA . LEU A 1 185 ? 3.342 6.500 16.713 1.00 68.94 185 LEU A CA 1
ATOM 1551 C C . LEU A 1 185 ? 3.033 6.494 15.213 1.00 68.94 185 LEU A C 1
ATOM 1553 O O . LEU A 1 185 ? 1.959 6.054 14.805 1.00 68.94 185 LEU A O 1
ATOM 1557 N N . VAL A 1 186 ? 3.978 6.938 14.384 1.00 75.94 186 VAL A N 1
ATOM 1558 C CA . VAL A 1 186 ? 3.831 6.936 12.923 1.00 75.94 186 VAL A CA 1
ATOM 1559 C C . VAL A 1 186 ? 3.616 5.524 12.384 1.00 75.94 186 VAL A C 1
ATOM 1561 O O . VAL A 1 186 ? 2.674 5.301 11.623 1.00 75.94 186 VAL A O 1
ATOM 1564 N N . SER A 1 187 ? 4.425 4.558 12.822 1.00 77.88 187 SER A N 1
ATOM 1565 C CA . SER A 1 187 ? 4.278 3.154 12.426 1.00 77.88 187 SER A CA 1
ATOM 1566 C C . SER A 1 187 ? 2.893 2.599 12.762 1.00 77.88 187 SER A C 1
ATOM 1568 O O . SER A 1 187 ? 2.267 1.916 11.938 1.00 77.88 187 SER A O 1
ATOM 1570 N N . TYR A 1 188 ? 2.366 2.948 13.940 1.00 75.75 188 TYR A N 1
ATOM 1571 C CA . TYR A 1 188 ? 1.007 2.589 14.319 1.00 75.75 188 TYR A CA 1
ATOM 1572 C C . TYR A 1 188 ? -0.036 3.261 13.424 1.00 75.75 188 TYR A C 1
ATOM 1574 O O . TYR A 1 188 ? -0.900 2.568 12.887 1.00 75.75 188 TYR A O 1
ATOM 1582 N N . LEU A 1 189 ? 0.050 4.581 13.234 1.00 76.75 189 LEU A N 1
ATOM 1583 C CA . LEU A 1 189 ? -0.901 5.336 12.419 1.00 76.75 189 LEU A CA 1
ATOM 1584 C C . LEU A 1 189 ? -0.995 4.748 11.011 1.00 76.75 189 LEU A C 1
ATOM 1586 O O . LEU A 1 189 ? -2.087 4.442 10.542 1.00 76.75 189 LEU A O 1
ATOM 1590 N N . VAL A 1 190 ? 0.141 4.507 10.359 1.00 85.81 190 VAL A N 1
ATOM 1591 C CA . VAL A 1 190 ? 0.181 3.914 9.017 1.00 85.81 190 VAL A CA 1
ATOM 1592 C C . VAL A 1 190 ? -0.425 2.506 9.024 1.00 85.81 190 VAL A C 1
ATOM 1594 O O . VAL A 1 190 ? -1.280 2.190 8.193 1.00 85.81 190 VAL A O 1
ATOM 1597 N N . SER A 1 191 ? -0.038 1.661 9.984 1.00 84.31 191 SER A N 1
ATOM 1598 C CA . SER A 1 191 ? -0.571 0.295 10.107 1.00 84.31 191 SER A CA 1
ATOM 1599 C C . SER A 1 191 ? -2.088 0.276 10.317 1.00 84.31 191 SER A C 1
ATOM 1601 O O . SER A 1 191 ? -2.794 -0.565 9.753 1.00 84.31 191 SER A O 1
ATOM 1603 N N . GLU A 1 192 ? -2.606 1.221 11.093 1.00 79.25 192 GLU A N 1
ATOM 1604 C CA . GLU A 1 192 ? -4.026 1.379 11.382 1.00 79.25 192 GLU A CA 1
ATOM 1605 C C . GLU A 1 192 ? -4.810 1.845 10.149 1.00 79.25 192 GLU A C 1
ATOM 1607 O O . GLU A 1 192 ? -5.893 1.323 9.870 1.00 79.25 192 GLU A O 1
ATOM 1612 N N . ARG A 1 193 ? -4.234 2.732 9.328 1.00 86.25 193 ARG A N 1
ATOM 1613 C CA . ARG A 1 193 ? -4.810 3.125 8.029 1.00 86.25 193 ARG A CA 1
ATOM 1614 C C . ARG A 1 193 ? -4.914 1.917 7.093 1.00 86.25 193 ARG A C 1
ATOM 1616 O O . ARG A 1 193 ? -5.973 1.709 6.497 1.00 86.25 193 ARG A O 1
ATOM 1623 N N . PHE A 1 194 ? -3.889 1.056 7.038 1.00 88.69 194 PHE A N 1
ATOM 1624 C CA . PHE A 1 194 ? -3.939 -0.214 6.288 1.00 88.69 194 PHE A CA 1
ATOM 1625 C C . PHE A 1 194 ? -5.009 -1.159 6.813 1.00 88.69 194 PHE A C 1
ATOM 1627 O O . PHE A 1 194 ? -5.770 -1.729 6.026 1.00 88.69 194 PHE A O 1
ATOM 1634 N N . ARG A 1 195 ? -5.115 -1.302 8.134 1.00 85.50 195 ARG A N 1
ATOM 1635 C CA . ARG A 1 195 ? -6.144 -2.135 8.757 1.00 85.50 195 ARG A CA 1
ATOM 1636 C C . ARG A 1 195 ? -7.546 -1.649 8.386 1.00 85.50 195 ARG A C 1
ATOM 1638 O O . ARG A 1 195 ? -8.355 -2.446 7.912 1.00 85.50 195 ARG A O 1
ATOM 1645 N N . ARG A 1 196 ? -7.834 -0.353 8.554 1.00 84.94 196 ARG A N 1
ATOM 1646 C CA . ARG A 1 196 ? -9.141 0.249 8.232 1.00 84.94 196 ARG A CA 1
ATOM 1647 C C . ARG A 1 196 ? -9.475 0.133 6.746 1.00 84.94 196 ARG A C 1
ATOM 1649 O O . ARG A 1 196 ? -10.603 -0.223 6.406 1.00 84.94 196 ARG A O 1
ATOM 1656 N N . PHE A 1 197 ? -8.493 0.355 5.876 1.00 92.75 197 PHE A N 1
ATOM 1657 C CA . PHE A 1 197 ? -8.618 0.158 4.434 1.00 92.75 197 PHE A CA 1
ATOM 1658 C C . PHE A 1 197 ? -9.040 -1.277 4.079 1.00 92.75 197 PHE A C 1
ATOM 1660 O O . PHE A 1 197 ? -10.061 -1.480 3.415 1.00 92.75 197 PHE A O 1
ATOM 1667 N N . LEU A 1 198 ? -8.300 -2.281 4.561 1.00 91.62 198 LEU A N 1
ATOM 1668 C CA . LEU A 1 198 ? -8.585 -3.686 4.262 1.00 91.62 198 LEU A CA 1
ATOM 1669 C C . LEU A 1 198 ? -9.932 -4.129 4.834 1.00 91.62 198 LEU A C 1
ATOM 1671 O O . LEU A 1 198 ? -10.672 -4.851 4.167 1.00 91.62 198 LEU A O 1
ATOM 1675 N N . LEU A 1 199 ? -10.291 -3.655 6.030 1.00 88.62 199 LEU A N 1
ATOM 1676 C CA . LEU A 1 199 ? -11.605 -3.907 6.623 1.00 88.62 199 LEU A CA 1
ATOM 1677 C C . LEU A 1 199 ? -12.740 -3.261 5.821 1.00 88.62 199 LEU A C 1
ATOM 1679 O O . LEU A 1 199 ? -13.789 -3.879 5.658 1.00 88.62 199 LEU A O 1
ATOM 1683 N N . SER A 1 200 ? -12.536 -2.050 5.297 1.00 90.56 200 SER A N 1
ATOM 1684 C CA . SER A 1 200 ? -13.506 -1.365 4.433 1.00 90.56 200 SER A CA 1
ATOM 1685 C C . SER A 1 200 ? -13.757 -2.146 3.142 1.00 90.56 200 SER A C 1
ATOM 1687 O O . SER A 1 200 ? -14.907 -2.309 2.732 1.00 90.56 200 SER A O 1
ATOM 1689 N N . HIS A 1 201 ? -12.699 -2.685 2.525 1.00 94.50 201 HIS A N 1
ATOM 1690 C CA . HIS A 1 201 ? -12.837 -3.546 1.347 1.00 94.50 201 HIS A CA 1
ATOM 1691 C C . HIS A 1 201 ? -13.511 -4.877 1.684 1.00 94.50 201 HIS A C 1
ATOM 1693 O O . HIS A 1 201 ? -14.460 -5.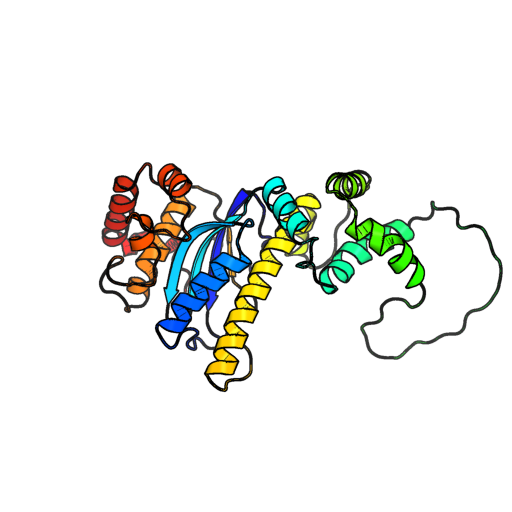269 1.012 1.00 94.50 201 HIS A O 1
ATOM 1699 N N . ALA A 1 202 ? -13.077 -5.543 2.758 1.00 93.94 202 ALA A N 1
ATOM 1700 C CA . ALA A 1 202 ? -13.664 -6.804 3.207 1.00 93.94 202 ALA A CA 1
ATOM 1701 C C . ALA A 1 202 ? -15.165 -6.676 3.475 1.00 93.94 202 ALA A C 1
ATOM 1703 O O . ALA A 1 202 ? -15.945 -7.506 3.013 1.00 93.94 202 ALA A O 1
ATOM 1704 N N . ARG A 1 203 ? -15.571 -5.605 4.164 1.00 92.69 203 ARG A N 1
ATOM 1705 C CA . ARG A 1 203 ? -16.976 -5.303 4.442 1.00 92.69 203 ARG A CA 1
ATOM 1706 C C . ARG A 1 203 ? -17.778 -5.131 3.156 1.00 92.69 203 ARG A C 1
ATOM 1708 O O . ARG A 1 203 ? -18.785 -5.805 2.992 1.00 92.69 203 ARG A O 1
ATOM 1715 N N . TYR A 1 204 ? -17.289 -4.306 2.232 1.00 94.56 204 TYR A N 1
ATOM 1716 C CA . TYR A 1 204 ? -17.958 -4.070 0.954 1.00 94.56 204 TYR A CA 1
ATOM 1717 C C . TYR A 1 204 ? -18.162 -5.362 0.151 1.00 94.56 204 TYR A C 1
ATOM 1719 O O . TYR A 1 204 ? -19.252 -5.615 -0.356 1.00 94.56 204 TYR A O 1
ATOM 1727 N N . ILE A 1 205 ? -17.135 -6.209 0.053 1.00 94.19 205 ILE A N 1
ATOM 1728 C CA . ILE A 1 205 ? -17.244 -7.496 -0.646 1.00 94.19 205 ILE A CA 1
ATOM 1729 C C . ILE A 1 205 ? -18.221 -8.432 0.065 1.00 94.19 205 ILE A C 1
ATOM 1731 O O . ILE A 1 205 ? -19.025 -9.086 -0.590 1.00 94.19 205 ILE A O 1
ATOM 1735 N N . ASN A 1 206 ? -18.170 -8.498 1.394 1.00 93.75 206 ASN A N 1
ATOM 1736 C CA . ASN A 1 206 ? -19.068 -9.340 2.175 1.00 93.75 206 ASN A CA 1
ATOM 1737 C C . ASN A 1 206 ? -20.534 -8.926 1.996 1.00 93.75 206 ASN A C 1
ATOM 1739 O O . ASN A 1 206 ? -21.370 -9.777 1.703 1.00 93.75 206 ASN A O 1
ATOM 1743 N N . GLU A 1 207 ? -20.826 -7.628 2.080 1.00 93.94 207 GLU A N 1
ATOM 1744 C CA . GLU A 1 207 ? -22.167 -7.071 1.872 1.00 93.94 207 GLU A CA 1
ATOM 1745 C C . GLU A 1 207 ? -22.666 -7.325 0.443 1.00 93.94 207 GLU A C 1
ATOM 1747 O O . GLU A 1 207 ? -23.733 -7.903 0.251 1.00 93.94 207 GLU A O 1
ATOM 1752 N N . THR A 1 208 ? -21.872 -6.970 -0.571 1.00 93.44 208 THR A N 1
ATOM 1753 C CA . THR A 1 208 ? -22.276 -7.100 -1.986 1.00 93.44 208 THR A CA 1
ATOM 1754 C C . THR A 1 208 ? -22.389 -8.543 -2.471 1.00 93.44 208 THR A C 1
ATOM 1756 O O . THR A 1 208 ? -23.063 -8.803 -3.465 1.00 93.44 208 THR A O 1
ATOM 1759 N N . ARG A 1 209 ? -21.733 -9.493 -1.796 1.00 92.81 209 ARG A N 1
ATOM 1760 C CA . ARG A 1 209 ? -21.731 -10.917 -2.171 1.00 92.81 209 ARG A CA 1
ATOM 1761 C C . ARG A 1 209 ? -22.517 -11.804 -1.210 1.00 92.81 209 ARG A C 1
ATOM 1763 O O . ARG A 1 209 ? -22.464 -13.020 -1.368 1.00 92.81 209 ARG A O 1
ATOM 1770 N N . GLY A 1 210 ? -23.198 -11.232 -0.214 1.00 92.31 210 GLY A N 1
ATOM 1771 C CA . GLY A 1 210 ? -23.919 -12.003 0.804 1.00 92.31 210 GLY A CA 1
ATOM 1772 C C . GLY A 1 210 ? -23.017 -12.976 1.574 1.00 92.31 210 GLY A C 1
ATOM 1773 O O . GLY A 1 210 ? -23.445 -14.068 1.939 1.00 92.31 210 GLY A O 1
ATOM 1774 N N . ARG A 1 211 ? -21.740 -12.620 1.767 1.00 90.69 211 ARG A N 1
ATOM 1775 C CA . ARG A 1 211 ? -20.744 -13.446 2.465 1.00 90.69 211 ARG A CA 1
ATOM 1776 C C . ARG A 1 211 ? -20.547 -12.966 3.897 1.00 90.69 211 ARG A C 1
ATOM 1778 O O . ARG A 1 211 ? -20.669 -11.784 4.199 1.00 90.69 211 ARG A O 1
ATOM 1785 N N . THR A 1 212 ? -20.138 -13.882 4.766 1.00 86.75 212 THR A N 1
ATOM 1786 C CA . THR A 1 212 ? -19.690 -13.588 6.132 1.00 86.75 212 THR A CA 1
ATOM 1787 C C . THR A 1 212 ? -18.265 -14.110 6.349 1.00 86.75 212 THR A C 1
ATOM 1789 O O . THR A 1 212 ? -17.747 -14.911 5.565 1.00 86.75 212 THR A O 1
ATOM 1792 N N . GLY A 1 213 ? -17.600 -13.635 7.405 1.00 87.25 213 GLY A N 1
ATOM 1793 C CA . GLY A 1 213 ? -16.240 -14.051 7.761 1.00 87.25 213 GLY A CA 1
ATOM 1794 C C . GLY A 1 213 ? -15.121 -13.220 7.119 1.00 87.25 213 GLY A C 1
ATOM 1795 O O . GLY A 1 213 ? -15.351 -12.160 6.532 1.00 87.25 213 GLY A O 1
ATOM 1796 N N . SER A 1 214 ? -13.878 -13.683 7.286 1.00 90.38 214 SER A N 1
ATOM 1797 C CA . SER A 1 214 ? -12.687 -12.959 6.822 1.00 90.38 214 SER A CA 1
ATOM 1798 C C . SER A 1 214 ? -12.524 -13.049 5.306 1.00 90.38 214 SER A C 1
ATOM 1800 O O . SER A 1 214 ? -12.454 -14.151 4.756 1.00 90.38 214 SER A O 1
ATOM 1802 N N . LEU A 1 215 ? -12.393 -11.896 4.641 1.00 92.88 215 LEU A N 1
ATOM 1803 C CA . LEU A 1 215 ? -12.053 -11.846 3.218 1.00 92.88 215 LEU A CA 1
ATOM 1804 C C . LEU A 1 215 ? -10.571 -12.157 2.985 1.00 92.88 215 LEU A C 1
ATOM 1806 O O . LEU A 1 215 ? -10.243 -12.929 2.091 1.00 92.88 215 LEU A O 1
ATOM 1810 N N . PHE A 1 216 ? -9.686 -11.567 3.789 1.00 92.81 216 PHE A N 1
ATOM 1811 C CA . PHE A 1 216 ? -8.235 -11.686 3.652 1.00 92.81 216 PHE A CA 1
ATOM 1812 C C . PHE A 1 216 ? -7.651 -12.730 4.611 1.00 92.81 216 PHE A C 1
ATOM 1814 O O . PHE A 1 216 ? -8.251 -13.063 5.640 1.00 92.81 216 PHE A O 1
ATOM 1821 N N . GLN A 1 217 ? -6.452 -13.220 4.297 1.00 86.62 217 GLN A N 1
ATOM 1822 C CA . GLN A 1 217 ? -5.565 -13.824 5.288 1.00 86.62 217 GLN A CA 1
ATOM 1823 C C . GLN A 1 217 ? -5.216 -12.775 6.350 1.00 86.62 217 GLN A C 1
ATOM 1825 O O . GLN A 1 217 ? -5.140 -11.594 6.024 1.00 86.62 217 GLN A O 1
ATOM 1830 N N . LYS A 1 218 ? -5.020 -13.230 7.598 1.00 79.75 218 LYS A N 1
ATOM 1831 C CA . LYS A 1 218 ? -4.940 -12.436 8.844 1.00 79.75 218 LYS A CA 1
ATOM 1832 C C . LYS A 1 218 ? -4.311 -11.033 8.695 1.00 79.75 218 LYS A C 1
ATOM 1834 O O . LYS A 1 218 ? -4.953 -10.119 8.197 1.00 79.75 218 LYS A O 1
ATOM 1839 N N . ALA A 1 219 ? -3.115 -10.791 9.219 1.00 76.38 219 ALA A N 1
ATOM 1840 C CA . ALA A 1 219 ? -2.466 -9.494 9.051 1.00 76.38 219 ALA A CA 1
ATOM 1841 C C . ALA A 1 219 ? -1.805 -9.425 7.668 1.00 76.38 219 ALA A C 1
ATOM 1843 O O . ALA A 1 219 ? -1.308 -10.435 7.166 1.00 76.38 219 ALA A O 1
ATOM 1844 N N . PHE A 1 220 ? -1.799 -8.236 7.059 1.00 84.31 220 PHE A N 1
ATOM 1845 C CA . PHE A 1 220 ? -1.079 -8.025 5.807 1.00 84.31 220 PHE A CA 1
ATOM 1846 C C . PHE A 1 220 ? 0.417 -8.257 6.016 1.00 84.31 220 PHE A C 1
ATOM 1848 O O . PHE A 1 220 ? 0.986 -7.951 7.075 1.00 84.31 220 PHE A O 1
ATOM 1855 N N . ARG A 1 221 ? 1.050 -8.801 4.984 1.00 87.19 221 ARG A N 1
ATOM 1856 C CA . ARG A 1 221 ? 2.479 -9.073 4.971 1.00 87.19 221 ARG A CA 1
ATOM 1857 C C . ARG A 1 221 ? 3.219 -7.868 4.419 1.00 87.19 221 ARG A C 1
ATOM 1859 O O . ARG A 1 221 ? 2.677 -7.075 3.647 1.00 87.19 221 ARG A O 1
ATOM 1866 N N . ARG A 1 222 ? 4.466 -7.743 4.851 1.00 88.50 222 ARG A N 1
ATOM 1867 C CA . ARG A 1 222 ? 5.369 -6.668 4.463 1.00 88.50 222 ARG A CA 1
ATOM 1868 C C . ARG A 1 222 ? 6.788 -7.213 4.352 1.00 88.50 222 ARG A C 1
ATOM 1870 O O . ARG A 1 222 ? 7.171 -8.089 5.127 1.00 88.50 222 ARG A O 1
ATOM 1877 N N . LYS A 1 223 ? 7.546 -6.706 3.389 1.00 87.31 223 LYS A N 1
ATOM 1878 C CA . LYS A 1 223 ? 8.990 -6.918 3.261 1.00 87.31 223 LYS A CA 1
ATOM 1879 C C . LYS A 1 223 ? 9.640 -5.545 3.160 1.00 87.31 223 LYS A C 1
ATOM 1881 O O . LYS A 1 223 ? 9.280 -4.779 2.270 1.00 87.31 223 LYS A O 1
ATOM 1886 N N . HIS A 1 224 ? 10.526 -5.232 4.099 1.00 87.75 224 HIS A N 1
ATOM 1887 C CA . HIS A 1 224 ? 11.318 -4.001 4.083 1.00 87.75 224 HIS A CA 1
ATOM 1888 C C . HIS A 1 224 ? 12.352 -4.075 2.954 1.00 87.75 224 HIS A C 1
ATOM 1890 O O . HIS A 1 224 ? 12.926 -5.141 2.711 1.00 87.75 224 HIS A O 1
ATOM 1896 N N . LEU A 1 225 ? 12.521 -2.972 2.227 1.00 87.50 225 LEU A N 1
ATOM 1897 C CA . LEU A 1 225 ? 13.413 -2.843 1.079 1.00 87.50 225 LEU A CA 1
ATOM 1898 C C . LEU A 1 225 ? 14.513 -1.845 1.451 1.00 87.50 225 LEU A C 1
ATOM 1900 O O . LEU A 1 225 ? 14.274 -0.642 1.466 1.00 87.50 225 LEU A O 1
ATOM 1904 N N . PHE A 1 226 ? 15.692 -2.362 1.795 1.00 79.44 226 PHE A N 1
ATOM 1905 C CA . PHE A 1 226 ? 16.803 -1.550 2.301 1.00 79.44 226 PHE A CA 1
ATOM 1906 C C . PHE A 1 226 ? 17.558 -0.817 1.186 1.00 79.44 226 PHE A C 1
ATOM 1908 O O . PHE A 1 226 ? 18.045 0.289 1.398 1.00 79.44 226 PHE A O 1
ATOM 1915 N N . ASP A 1 227 ? 17.676 -1.436 0.008 1.00 79.00 227 ASP A N 1
ATOM 1916 C CA . ASP A 1 227 ? 18.485 -0.921 -1.097 1.00 79.00 227 ASP A CA 1
ATOM 1917 C C . ASP A 1 227 ? 17.597 -0.385 -2.240 1.00 79.00 227 ASP A C 1
ATOM 1919 O O . ASP A 1 227 ? 16.623 -1.041 -2.623 1.00 79.00 227 ASP A O 1
ATOM 1923 N N . PRO A 1 228 ? 17.920 0.767 -2.857 1.00 77.81 228 PRO A N 1
ATOM 1924 C CA . PRO A 1 228 ? 17.212 1.258 -4.042 1.00 77.81 228 PRO A CA 1
ATOM 1925 C C . PRO A 1 228 ? 17.097 0.240 -5.193 1.00 77.81 228 PRO A C 1
ATOM 1927 O O . PRO A 1 228 ? 16.100 0.232 -5.919 1.00 77.81 228 PRO A O 1
ATOM 1930 N N . SER A 1 229 ? 18.087 -0.637 -5.375 1.00 82.12 229 SER A N 1
ATOM 1931 C CA . SER A 1 229 ? 18.044 -1.738 -6.347 1.00 82.12 229 SER A CA 1
ATOM 1932 C C . SER A 1 229 ? 16.986 -2.791 -5.996 1.00 82.12 229 SER A C 1
ATOM 1934 O O . SER A 1 229 ? 16.300 -3.282 -6.899 1.00 82.12 229 SER A O 1
ATOM 1936 N N . ASP A 1 230 ? 16.760 -3.067 -4.704 1.00 84.38 230 ASP A N 1
ATOM 1937 C CA . ASP A 1 230 ? 15.643 -3.899 -4.245 1.00 84.38 230 ASP A CA 1
ATOM 1938 C C . ASP A 1 230 ? 14.306 -3.228 -4.578 1.00 84.38 230 ASP A C 1
ATOM 1940 O O . ASP A 1 230 ? 13.378 -3.898 -5.034 1.00 84.38 230 ASP A O 1
ATOM 1944 N N . VAL A 1 231 ? 14.211 -1.904 -4.414 1.00 90.69 231 VAL A N 1
ATOM 1945 C CA . VAL A 1 231 ? 12.996 -1.139 -4.738 1.00 90.69 231 VAL A CA 1
ATOM 1946 C C . VAL A 1 231 ? 12.676 -1.224 -6.233 1.00 90.69 231 VAL A C 1
ATOM 1948 O O . VAL A 1 231 ? 11.545 -1.563 -6.587 1.00 90.69 231 VAL A O 1
ATOM 1951 N N . LYS A 1 232 ? 13.658 -0.999 -7.123 1.00 92.56 232 LYS A N 1
ATOM 1952 C CA . LYS A 1 23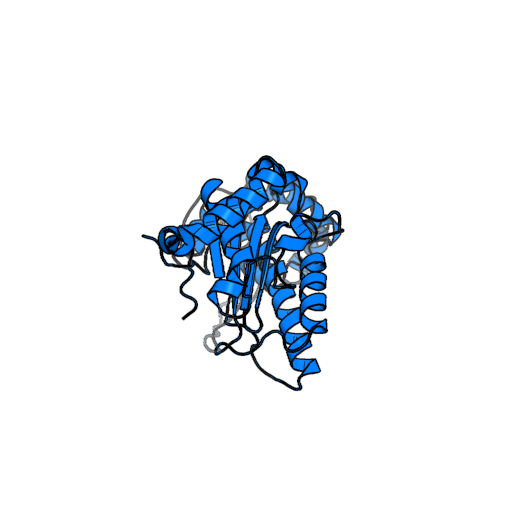2 ? 13.460 -1.161 -8.580 1.00 92.56 232 LYS A CA 1
ATOM 1953 C C . LYS A 1 232 ? 13.011 -2.572 -8.928 1.00 92.56 232 LYS A C 1
ATOM 1955 O O . LYS A 1 232 ? 12.024 -2.743 -9.640 1.00 92.56 232 LYS A O 1
ATOM 1960 N N . SER A 1 233 ? 13.699 -3.571 -8.383 1.00 90.38 233 SER A N 1
ATOM 1961 C CA . SER A 1 233 ? 13.409 -4.979 -8.658 1.00 90.38 233 SER A CA 1
ATOM 1962 C C . SER A 1 233 ? 11.999 -5.367 -8.214 1.00 90.38 233 SER A C 1
ATOM 1964 O O . SER A 1 233 ? 11.286 -6.048 -8.950 1.00 90.38 233 SER A O 1
ATOM 1966 N N . VAL A 1 234 ? 11.550 -4.884 -7.050 1.00 92.31 234 VAL A N 1
ATOM 1967 C CA . VAL A 1 234 ? 10.184 -5.105 -6.557 1.00 92.31 234 VAL A CA 1
ATOM 1968 C C . VAL A 1 234 ? 9.147 -4.393 -7.419 1.00 92.31 234 VAL A C 1
ATOM 1970 O O . VAL A 1 234 ? 8.126 -4.995 -7.742 1.00 92.31 234 VAL A O 1
ATOM 1973 N N . ILE A 1 235 ? 9.382 -3.141 -7.817 1.00 95.38 235 ILE A N 1
ATOM 1974 C CA . ILE A 1 235 ? 8.478 -2.405 -8.715 1.00 95.38 235 ILE A CA 1
ATOM 1975 C C . ILE A 1 235 ? 8.282 -3.181 -10.019 1.00 95.38 235 ILE A C 1
ATOM 1977 O O . ILE A 1 235 ? 7.144 -3.407 -10.444 1.00 95.38 235 ILE A O 1
ATOM 1981 N N . THR A 1 236 ? 9.381 -3.646 -10.614 1.00 93.88 236 THR A N 1
ATOM 1982 C CA . THR A 1 236 ? 9.348 -4.425 -11.850 1.00 93.88 236 THR A CA 1
ATOM 1983 C C . THR A 1 236 ? 8.653 -5.770 -11.642 1.00 93.88 236 THR A C 1
ATOM 1985 O O . THR A 1 236 ? 7.759 -6.114 -12.416 1.00 93.88 236 THR A O 1
ATOM 1988 N N . TYR A 1 237 ? 8.967 -6.492 -10.560 1.00 92.81 237 TYR A N 1
ATOM 1989 C CA . TYR A 1 237 ? 8.290 -7.737 -10.181 1.00 92.81 237 TYR A CA 1
ATOM 1990 C C . TYR A 1 237 ? 6.772 -7.554 -10.051 1.00 92.81 237 TYR A C 1
ATOM 1992 O O . TYR A 1 237 ? 6.011 -8.343 -10.610 1.00 92.81 237 TYR A O 1
ATOM 2000 N N . ILE A 1 238 ? 6.320 -6.505 -9.356 1.00 94.88 238 ILE A N 1
ATOM 2001 C CA . ILE A 1 238 ? 4.894 -6.225 -9.144 1.00 94.88 238 ILE A CA 1
ATOM 2002 C C . ILE A 1 238 ? 4.179 -6.040 -10.484 1.00 94.88 238 ILE A C 1
ATOM 2004 O O . ILE A 1 238 ? 3.148 -6.668 -10.711 1.00 94.88 238 ILE A O 1
ATOM 2008 N N . ASN A 1 239 ? 4.734 -5.248 -11.403 1.00 95.25 239 ASN A N 1
ATOM 2009 C CA . ASN A 1 239 ? 4.124 -5.041 -12.720 1.00 95.25 239 ASN A CA 1
ATOM 2010 C C . ASN A 1 239 ? 4.109 -6.319 -13.585 1.00 95.25 239 ASN A C 1
ATOM 2012 O O . ASN A 1 239 ? 3.225 -6.477 -14.425 1.00 95.25 239 ASN A O 1
ATOM 2016 N N . HIS A 1 240 ? 5.034 -7.256 -13.352 1.00 92.81 240 HIS A N 1
ATOM 2017 C CA . HIS A 1 240 ? 5.080 -8.559 -14.029 1.00 92.81 240 HIS A CA 1
ATOM 2018 C C . HIS A 1 240 ? 4.259 -9.653 -13.340 1.00 92.81 240 HIS A C 1
ATOM 2020 O O . HIS A 1 240 ? 4.067 -10.728 -13.911 1.00 92.81 240 HIS A O 1
ATOM 2026 N N . ASN A 1 241 ? 3.747 -9.398 -12.136 1.00 91.12 241 ASN A N 1
ATOM 2027 C CA . ASN A 1 241 ? 3.051 -10.395 -11.333 1.00 91.12 241 ASN A CA 1
ATOM 2028 C C . ASN A 1 241 ? 1.864 -11.080 -12.053 1.00 91.12 241 ASN A C 1
ATOM 2030 O O . ASN A 1 241 ? 1.756 -12.301 -11.950 1.00 91.12 241 ASN A O 1
ATOM 2034 N N . PRO A 1 242 ? 1.054 -10.404 -12.895 1.00 90.81 242 PRO A N 1
ATOM 2035 C CA . PRO A 1 242 ? 0.030 -11.088 -13.693 1.00 90.81 242 PRO A CA 1
ATOM 2036 C C . PRO A 1 242 ? 0.575 -12.203 -14.594 1.00 90.81 242 PRO A C 1
ATOM 2038 O O . PRO A 1 242 ? -0.106 -13.207 -14.798 1.00 90.81 242 PRO A O 1
ATOM 2041 N N . ILE A 1 243 ? 1.801 -12.061 -15.107 1.00 88.75 243 ILE A N 1
ATOM 2042 C CA . ILE A 1 243 ? 2.452 -13.089 -15.927 1.00 88.75 243 ILE A CA 1
ATOM 2043 C C . ILE A 1 243 ? 2.947 -14.245 -15.045 1.00 88.75 243 ILE A C 1
ATOM 2045 O O . ILE A 1 243 ? 2.959 -15.393 -15.482 1.00 88.75 243 ILE A O 1
ATOM 2049 N N . HIS A 1 244 ? 3.358 -13.975 -13.801 1.00 83.75 244 HIS A N 1
ATOM 2050 C CA . HIS A 1 244 ? 3.740 -15.000 -12.807 1.00 83.75 244 HIS A CA 1
ATOM 2051 C C . HIS A 1 244 ? 2.571 -15.898 -12.409 1.00 83.75 244 HIS A C 1
ATOM 2053 O O . HIS A 1 244 ? 2.778 -17.068 -12.106 1.00 83.75 244 HIS A O 1
ATOM 2059 N N . HIS A 1 245 ? 1.346 -15.386 -12.514 1.00 83.19 245 HIS A N 1
ATOM 2060 C CA . HIS A 1 245 ? 0.117 -16.128 -12.236 1.00 83.19 245 HIS A CA 1
ATOM 2061 C C . HIS A 1 245 ? -0.624 -16.618 -13.491 1.00 83.19 245 HIS A C 1
ATOM 2063 O O . HIS A 1 245 ? -1.738 -17.124 -13.374 1.00 83.19 245 HIS A O 1
ATOM 2069 N N . GLY A 1 246 ? -0.038 -16.469 -14.685 1.00 83.94 246 GLY A N 1
ATOM 2070 C CA . GLY A 1 246 ? -0.639 -16.931 -15.943 1.00 83.94 246 GLY A CA 1
ATOM 2071 C C . GLY A 1 246 ? -1.902 -16.170 -16.374 1.00 83.94 246 GLY A C 1
ATOM 2072 O O . GLY A 1 246 ? -2.688 -16.696 -17.156 1.00 83.94 246 GLY A O 1
ATOM 2073 N N . ILE A 1 247 ? -2.120 -14.952 -15.863 1.00 81.62 247 ILE A N 1
ATOM 2074 C CA . ILE A 1 247 ? -3.311 -14.124 -16.140 1.00 81.62 247 ILE A CA 1
ATOM 2075 C C . ILE A 1 247 ? -3.043 -13.100 -17.256 1.00 81.62 247 ILE A C 1
ATOM 2077 O O . ILE A 1 247 ? -3.964 -12.694 -17.960 1.00 81.62 247 ILE A O 1
ATOM 2081 N N . GLY A 1 248 ? -1.790 -12.677 -17.437 1.00 73.25 248 GLY A N 1
ATOM 2082 C CA . GLY A 1 248 ? -1.377 -11.760 -18.502 1.00 73.25 248 GLY A CA 1
ATOM 2083 C C . GLY A 1 248 ? -0.304 -12.386 -19.385 1.00 73.25 248 GLY A C 1
ATOM 2084 O O . GLY A 1 248 ? 0.612 -13.016 -18.867 1.00 73.25 248 GLY A O 1
ATOM 2085 N N . GLY A 1 249 ? -0.400 -12.196 -20.704 1.00 75.44 249 GLY A N 1
ATOM 2086 C CA . GLY A 1 249 ? 0.655 -12.610 -21.641 1.00 75.44 249 GLY A CA 1
ATOM 2087 C C . GLY A 1 249 ? 1.882 -11.694 -21.595 1.00 75.44 249 GLY A C 1
ATOM 2088 O O . GLY A 1 249 ? 2.994 -12.126 -21.877 1.00 75.44 249 GLY A O 1
ATOM 2089 N N . ASP A 1 250 ? 1.674 -10.439 -21.190 1.00 84.62 250 ASP A N 1
ATOM 2090 C CA . ASP A 1 250 ? 2.704 -9.408 -21.062 1.00 84.62 250 ASP A CA 1
ATOM 2091 C C . ASP A 1 250 ? 2.385 -8.440 -19.905 1.00 84.62 250 ASP A C 1
ATOM 2093 O O . ASP A 1 250 ? 1.214 -8.261 -19.545 1.00 84.62 250 ASP A O 1
ATOM 2097 N N . TYR A 1 251 ? 3.398 -7.774 -19.342 1.00 86.00 251 TYR A N 1
ATOM 2098 C CA . TYR A 1 251 ? 3.241 -6.821 -18.232 1.00 86.00 251 TYR A CA 1
ATOM 2099 C C . TYR A 1 251 ? 2.421 -5.588 -18.639 1.00 86.00 251 TYR A C 1
ATOM 2101 O O . TYR A 1 251 ? 1.789 -4.955 -17.795 1.00 86.00 251 TYR A O 1
ATOM 2109 N N . ASN A 1 252 ? 2.357 -5.279 -19.938 1.00 87.62 252 ASN A N 1
ATOM 2110 C CA . ASN A 1 252 ? 1.524 -4.208 -20.478 1.00 87.62 252 ASN A CA 1
ATOM 2111 C C . ASN A 1 252 ? 0.094 -4.664 -20.842 1.00 87.62 252 ASN A C 1
ATOM 2113 O O . ASN A 1 252 ? -0.752 -3.846 -21.199 1.00 87.62 252 ASN A O 1
ATOM 2117 N N . SER A 1 253 ? -0.218 -5.960 -20.770 1.00 88.50 253 SER A N 1
ATOM 2118 C CA . SER A 1 253 ? -1.539 -6.474 -21.175 1.00 88.50 253 SER A CA 1
ATOM 2119 C C . SER A 1 253 ? -2.591 -6.402 -20.063 1.00 88.50 253 SER A C 1
ATOM 2121 O O . SER A 1 253 ? -3.778 -6.267 -20.351 1.00 88.50 253 SER A O 1
ATOM 2123 N N . TYR A 1 254 ? -2.170 -6.446 -18.796 1.00 90.94 254 TYR A N 1
ATOM 2124 C CA . TYR A 1 254 ? -3.077 -6.526 -17.653 1.00 90.94 254 TYR A CA 1
ATOM 2125 C C . TYR A 1 254 ? -3.401 -5.143 -17.072 1.00 90.94 254 TYR A C 1
ATOM 2127 O O . TYR A 1 254 ? -2.516 -4.412 -16.630 1.00 90.94 254 TYR A O 1
ATOM 2135 N N . ASP A 1 255 ? -4.690 -4.800 -17.043 1.00 89.56 255 ASP A N 1
ATOM 2136 C CA . ASP A 1 255 ? -5.170 -3.454 -16.693 1.00 89.56 255 ASP A CA 1
ATOM 2137 C C . ASP A 1 255 ? -4.992 -3.076 -15.221 1.00 89.56 255 ASP A C 1
ATOM 2139 O O . ASP A 1 255 ? -4.967 -1.892 -14.891 1.00 89.56 255 ASP A O 1
ATOM 2143 N N . TRP A 1 256 ? -4.873 -4.060 -14.328 1.00 94.19 256 TRP A N 1
ATOM 2144 C CA . TRP A 1 256 ? -4.837 -3.820 -12.884 1.00 94.19 256 TRP A CA 1
ATOM 2145 C C . TRP A 1 256 ? -3.431 -3.837 -12.296 1.00 94.19 256 TRP A C 1
ATOM 2147 O O . TRP A 1 256 ? -3.248 -4.176 -11.124 1.00 94.19 256 TRP A O 1
ATOM 2157 N N . THR A 1 257 ? -2.445 -3.460 -13.106 1.00 94.94 257 THR A N 1
ATOM 2158 C CA . THR A 1 257 ? -1.121 -3.066 -12.625 1.00 94.94 257 THR A CA 1
ATOM 2159 C C . THR A 1 257 ? -0.911 -1.568 -12.770 1.00 94.94 257 THR A C 1
ATOM 2161 O O . THR A 1 257 ? -1.554 -0.887 -13.572 1.00 94.94 257 THR A O 1
ATOM 2164 N N . SER A 1 258 ? 0.055 -1.053 -12.022 1.00 95.12 258 SER A N 1
ATOM 2165 C CA . SER A 1 258 ? 0.493 0.329 -12.148 1.00 95.12 258 SER A CA 1
ATOM 2166 C C . SER A 1 258 ? 1.222 0.643 -13.451 1.00 95.12 258 SER A C 1
ATOM 2168 O O . SER A 1 258 ? 1.310 1.826 -13.770 1.00 95.12 258 SER A O 1
ATOM 2170 N N . TYR A 1 259 ? 1.713 -0.346 -14.211 1.00 95.19 259 TYR A N 1
ATOM 2171 C CA . TYR A 1 259 ? 2.617 -0.128 -15.351 1.00 95.19 259 TYR A CA 1
ATOM 2172 C C . TYR A 1 259 ? 2.108 0.948 -16.323 1.00 95.19 259 TYR A C 1
ATOM 2174 O O . TYR A 1 259 ? 2.773 1.964 -16.533 1.00 95.19 259 TYR A O 1
ATOM 2182 N N . LYS A 1 260 ? 0.878 0.787 -16.835 1.00 90.94 260 LYS A N 1
ATOM 2183 C CA . LYS A 1 260 ? 0.241 1.762 -17.740 1.00 90.94 260 LYS A CA 1
ATOM 2184 C C . LYS A 1 260 ? 0.086 3.133 -17.080 1.00 90.94 260 LYS A C 1
ATOM 2186 O O . LYS A 1 260 ? 0.342 4.161 -17.700 1.00 90.94 260 LYS A O 1
ATOM 2191 N N . SER A 1 261 ? -0.324 3.156 -15.810 1.00 88.62 261 SER A N 1
ATOM 2192 C CA . SER A 1 261 ? -0.517 4.405 -15.067 1.00 88.62 261 SER A CA 1
ATOM 2193 C C . SER A 1 261 ? 0.792 5.157 -14.809 1.00 88.62 261 SER A C 1
ATOM 2195 O O . SER A 1 261 ? 0.768 6.387 -14.742 1.00 88.62 261 SER A O 1
ATOM 2197 N N . SER A 1 262 ? 1.918 4.441 -14.730 1.00 91.81 262 SER A N 1
ATOM 2198 C CA . SER A 1 262 ? 3.254 5.014 -14.580 1.00 91.81 262 SER A CA 1
ATOM 2199 C C . SER A 1 262 ? 3.719 5.696 -15.865 1.00 91.81 262 SER A C 1
ATOM 2201 O O . SER A 1 262 ? 4.147 6.844 -15.805 1.00 91.81 262 SER A O 1
ATOM 2203 N N . ILE A 1 263 ? 3.589 5.039 -17.024 1.00 91.12 263 ILE A N 1
ATOM 2204 C CA . ILE A 1 263 ? 4.142 5.545 -18.297 1.00 91.12 263 ILE A CA 1
ATOM 2205 C C . ILE A 1 263 ? 3.249 6.569 -19.014 1.00 91.12 263 ILE A C 1
ATOM 2207 O O . ILE A 1 263 ? 3.745 7.377 -19.795 1.00 91.12 263 ILE A O 1
ATOM 2211 N N . HIS A 1 264 ? 1.935 6.558 -18.774 1.00 84.19 264 HIS A N 1
ATOM 2212 C CA . HIS A 1 264 ? 1.005 7.492 -19.415 1.00 84.19 264 HIS A CA 1
ATOM 2213 C C . HIS A 1 264 ? 0.727 8.712 -18.543 1.00 84.19 264 HIS A C 1
ATOM 2215 O O . HIS A 1 264 ? 0.769 8.632 -17.320 1.00 84.19 264 HIS A O 1
ATOM 2221 N N . ASN A 1 265 ? 0.359 9.845 -19.143 1.00 75.69 265 ASN A N 1
ATOM 2222 C CA . ASN A 1 265 ? 0.107 11.097 -18.419 1.00 75.69 265 ASN A CA 1
ATOM 2223 C C . ASN A 1 265 ? -1.282 11.169 -17.743 1.00 75.69 265 ASN A C 1
ATOM 2225 O O . ASN A 1 265 ? -1.953 12.197 -17.768 1.00 75.69 265 ASN A O 1
ATOM 2229 N N . TYR A 1 266 ? -1.744 10.064 -17.159 1.00 78.44 266 TYR A N 1
ATOM 2230 C CA . TYR A 1 266 ? -2.985 10.033 -16.387 1.00 78.44 266 TYR A CA 1
ATOM 2231 C C . TYR A 1 266 ? -2.732 10.426 -14.932 1.00 78.44 266 TYR A C 1
ATOM 2233 O O . TYR A 1 266 ? -1.674 10.116 -14.367 1.00 78.44 266 TYR A O 1
ATOM 2241 N N . THR A 1 267 ? -3.730 11.050 -14.302 1.00 77.19 267 THR A N 1
ATOM 2242 C CA . THR A 1 267 ? -3.788 11.150 -12.842 1.00 77.19 267 THR A CA 1
ATOM 2243 C C . THR A 1 267 ? -3.792 9.737 -12.267 1.00 77.19 267 THR A C 1
ATOM 2245 O O . THR A 1 267 ? -4.627 8.911 -12.629 1.00 77.19 267 THR A O 1
ATOM 2248 N N . SER A 1 268 ? -2.831 9.440 -11.398 1.00 84.81 268 SER A N 1
ATOM 2249 C CA . SER A 1 268 ? -2.640 8.101 -10.842 1.00 84.81 268 SER A CA 1
ATOM 2250 C C . SER A 1 268 ? -2.188 8.178 -9.391 1.00 84.81 268 SER A C 1
ATOM 2252 O O . SER A 1 268 ? -1.691 9.213 -8.957 1.00 84.81 268 SER A O 1
ATOM 2254 N N . LEU A 1 269 ? -2.304 7.060 -8.674 1.00 90.88 269 LEU A N 1
ATOM 2255 C CA . LEU A 1 269 ? -1.744 6.897 -7.330 1.00 90.88 269 LEU A CA 1
ATOM 2256 C C . LEU A 1 269 ? -0.216 7.038 -7.285 1.00 90.88 269 LEU A C 1
ATOM 2258 O O . LEU A 1 269 ? 0.334 7.321 -6.226 1.00 90.88 269 LEU A O 1
ATOM 2262 N N . ILE A 1 270 ? 0.460 6.799 -8.411 1.00 95.00 270 ILE A N 1
ATOM 2263 C CA . ILE A 1 270 ? 1.912 6.673 -8.476 1.00 95.00 270 ILE A CA 1
ATOM 2264 C C . ILE A 1 270 ? 2.583 8.040 -8.355 1.00 95.00 270 ILE A C 1
ATOM 2266 O O . ILE A 1 270 ? 2.273 8.965 -9.113 1.00 95.00 270 ILE A O 1
ATOM 2270 N N . ASN A 1 271 ? 3.555 8.149 -7.447 1.00 94.50 271 ASN A N 1
ATOM 2271 C CA . ASN A 1 271 ? 4.422 9.315 -7.341 1.00 94.50 271 ASN A CA 1
ATOM 2272 C C . ASN A 1 271 ? 5.468 9.276 -8.468 1.00 94.50 271 ASN A C 1
ATOM 2274 O O . ASN A 1 271 ? 6.582 8.784 -8.299 1.00 94.50 271 ASN A O 1
ATOM 2278 N N . LYS A 1 272 ? 5.082 9.775 -9.648 1.00 93.06 272 LYS A N 1
ATOM 2279 C CA . LYS A 1 272 ? 5.913 9.747 -10.863 1.00 93.06 272 LYS A CA 1
ATOM 2280 C C . LYS A 1 272 ? 7.235 10.480 -10.692 1.00 93.06 272 LYS A C 1
ATOM 2282 O O . LYS A 1 272 ? 8.248 9.987 -11.161 1.00 93.06 272 LYS A O 1
ATOM 2287 N N . THR A 1 273 ? 7.241 11.609 -9.989 1.00 93.56 273 THR A N 1
ATOM 2288 C CA . THR A 1 273 ? 8.470 12.369 -9.733 1.00 93.56 273 THR A CA 1
ATOM 2289 C C . THR A 1 273 ? 9.499 11.506 -9.010 1.00 93.56 273 THR A C 1
ATOM 2291 O O . THR A 1 273 ? 10.615 11.357 -9.499 1.00 93.56 273 THR A O 1
ATOM 2294 N N . LYS A 1 274 ? 9.113 10.866 -7.897 1.00 94.62 274 LYS A N 1
ATOM 2295 C CA . LYS A 1 274 ? 10.011 9.965 -7.164 1.00 94.62 274 LYS A CA 1
ATOM 2296 C C . LYS A 1 274 ? 10.333 8.689 -7.950 1.00 94.62 274 LYS A C 1
ATOM 2298 O O . LYS A 1 274 ? 11.462 8.205 -7.897 1.00 94.62 274 LYS A O 1
ATOM 2303 N N . LEU A 1 275 ? 9.374 8.166 -8.718 1.00 95.19 275 LEU A N 1
ATOM 2304 C CA . LEU A 1 275 ? 9.600 7.014 -9.592 1.00 95.19 275 LEU A CA 1
ATOM 2305 C C . LEU A 1 275 ? 10.693 7.306 -10.631 1.00 95.19 275 LEU A C 1
ATOM 2307 O O . LEU A 1 275 ? 11.569 6.474 -10.842 1.00 95.19 275 LEU A O 1
ATOM 2311 N N . TRP A 1 276 ? 10.690 8.486 -11.247 1.00 94.31 276 TRP A N 1
ATOM 2312 C CA . TRP A 1 276 ? 11.711 8.869 -12.223 1.00 94.31 276 TRP A CA 1
ATOM 2313 C C . TRP A 1 276 ? 13.055 9.160 -11.578 1.00 94.31 276 TRP A C 1
ATOM 2315 O O . TRP A 1 276 ? 14.067 8.777 -12.145 1.00 94.31 276 TRP A O 1
ATOM 2325 N N . THR A 1 277 ? 13.099 9.693 -10.356 1.00 94.69 277 THR A N 1
ATOM 2326 C CA . THR A 1 277 ? 14.359 9.736 -9.596 1.00 94.69 277 THR A CA 1
ATOM 2327 C C . THR A 1 277 ? 14.967 8.339 -9.450 1.00 94.69 277 THR A C 1
ATOM 2329 O O . THR A 1 277 ? 16.177 8.169 -9.586 1.00 94.69 277 THR A O 1
ATOM 2332 N N . LEU A 1 278 ? 14.132 7.320 -9.227 1.00 93.94 278 LEU A N 1
ATOM 2333 C CA . LEU A 1 278 ? 14.594 5.944 -9.089 1.00 93.94 278 LEU A CA 1
ATOM 2334 C C . LEU A 1 278 ? 15.012 5.329 -10.437 1.00 93.94 278 LEU A C 1
ATOM 2336 O O . LEU A 1 278 ? 16.055 4.688 -10.516 1.00 93.94 278 LEU A O 1
ATOM 2340 N N . PHE A 1 279 ? 14.239 5.511 -11.507 1.00 95.50 279 PHE A N 1
ATOM 2341 C CA . PHE A 1 279 ? 14.490 4.888 -12.819 1.00 95.50 279 PHE A CA 1
ATOM 2342 C C . PHE A 1 279 ? 15.228 5.787 -13.823 1.00 95.50 279 PHE A C 1
ATOM 2344 O O . PHE A 1 279 ? 15.347 5.421 -14.989 1.00 95.50 279 PHE A O 1
ATOM 2351 N N . SER A 1 280 ? 15.732 6.934 -13.369 1.00 94.94 280 SER A N 1
ATOM 2352 C CA . SER A 1 280 ? 16.256 8.049 -14.172 1.00 94.94 280 SER A CA 1
ATOM 2353 C C . SER A 1 280 ? 15.184 8.775 -14.993 1.00 94.94 280 SER A C 1
ATOM 2355 O O . SER A 1 280 ? 15.058 9.993 -14.892 1.00 94.94 280 SER A O 1
ATOM 2357 N N . ASP A 1 281 ? 14.385 8.046 -15.770 1.00 95.00 281 ASP A N 1
ATOM 2358 C CA . ASP A 1 281 ? 13.263 8.573 -16.543 1.00 95.00 281 ASP A CA 1
ATOM 2359 C C . ASP A 1 281 ? 12.280 7.450 -16.947 1.00 95.00 281 ASP A C 1
ATOM 2361 O O . ASP A 1 281 ? 12.371 6.301 -16.500 1.00 95.00 281 ASP A O 1
ATOM 2365 N N . VAL A 1 282 ? 11.311 7.787 -17.803 1.00 95.19 282 VAL A N 1
ATOM 2366 C CA . VAL A 1 282 ? 10.353 6.818 -18.355 1.00 95.19 282 VAL A CA 1
ATOM 2367 C C . VAL A 1 282 ? 11.030 5.753 -19.229 1.00 95.19 282 VAL A C 1
ATOM 2369 O O . VAL A 1 282 ? 10.582 4.607 -19.248 1.00 95.19 282 VAL A O 1
ATOM 2372 N N . SER A 1 283 ? 12.114 6.098 -19.927 1.00 96.19 283 SER A N 1
ATOM 2373 C CA . SER A 1 283 ? 12.843 5.180 -20.807 1.00 96.19 283 SER A CA 1
ATOM 2374 C C . SER A 1 283 ? 13.581 4.127 -19.987 1.00 96.19 283 SER A C 1
ATOM 2376 O O . SER A 1 283 ? 13.463 2.939 -20.279 1.00 96.19 283 SER A O 1
ATOM 2378 N N . GLY A 1 284 ? 14.259 4.541 -18.913 1.00 96.12 284 GLY A N 1
ATOM 2379 C CA . GLY A 1 284 ? 14.912 3.646 -17.961 1.00 96.12 284 GLY A CA 1
ATOM 2380 C C . GLY A 1 284 ? 13.918 2.716 -17.266 1.00 96.12 284 GLY A C 1
ATOM 2381 O O . GLY A 1 284 ? 14.198 1.532 -17.095 1.00 96.12 284 GLY A O 1
ATOM 2382 N N . PHE A 1 285 ? 12.712 3.201 -16.952 1.00 95.88 285 PHE A N 1
ATOM 2383 C CA . PHE A 1 285 ? 11.635 2.356 -16.431 1.00 95.88 285 PHE A CA 1
ATOM 2384 C C . PHE A 1 285 ? 11.193 1.283 -17.430 1.00 95.88 285 PHE A C 1
ATOM 2386 O O . PHE A 1 285 ? 11.077 0.113 -17.060 1.00 95.88 285 PHE A O 1
ATOM 2393 N N . ILE A 1 286 ? 10.967 1.656 -18.692 1.00 95.75 286 ILE A N 1
ATOM 2394 C CA . ILE A 1 286 ? 10.578 0.713 -19.749 1.00 95.75 286 ILE A CA 1
ATOM 2395 C C . ILE A 1 286 ? 11.686 -0.319 -19.994 1.00 95.75 286 ILE A C 1
ATOM 2397 O O . ILE A 1 286 ? 11.393 -1.508 -20.122 1.00 95.75 286 ILE A O 1
ATOM 2401 N N . GLU A 1 287 ? 12.944 0.117 -20.044 1.00 94.88 287 GLU A N 1
ATOM 2402 C CA . GLU A 1 287 ? 14.086 -0.762 -20.299 1.00 94.88 287 GLU A CA 1
ATOM 2403 C C . GLU A 1 287 ? 14.294 -1.772 -19.166 1.00 94.88 287 GLU A C 1
ATOM 2405 O O . GLU A 1 287 ? 14.488 -2.960 -19.422 1.00 94.88 287 GLU A O 1
ATOM 2410 N N . GLU A 1 288 ? 14.136 -1.342 -17.912 1.00 93.00 288 GLU A N 1
ATOM 2411 C CA . GLU A 1 288 ? 14.191 -2.241 -16.757 1.00 93.00 288 GLU A CA 1
ATOM 2412 C C . GLU A 1 288 ? 13.121 -3.346 -16.841 1.00 93.00 288 GLU A C 1
ATOM 2414 O O . GLU A 1 288 ? 13.399 -4.508 -16.543 1.00 93.00 288 GLU A O 1
ATOM 2419 N N . HIS A 1 289 ? 11.908 -3.014 -17.304 1.00 93.94 289 HIS A N 1
ATOM 2420 C CA . HIS A 1 289 ? 10.835 -3.999 -17.470 1.00 93.94 289 HIS A CA 1
ATOM 2421 C C . HIS A 1 289 ? 11.133 -4.997 -18.593 1.00 93.94 289 HIS A C 1
ATOM 2423 O O . HIS A 1 289 ? 10.962 -6.201 -18.397 1.00 93.94 289 HIS A O 1
ATOM 2429 N N . LYS A 1 290 ? 11.649 -4.526 -19.733 1.00 92.81 290 LYS A N 1
ATOM 2430 C CA . LYS A 1 290 ? 12.079 -5.408 -20.829 1.00 92.81 290 LYS A CA 1
ATOM 2431 C C . LYS A 1 290 ? 13.188 -6.358 -20.383 1.00 92.81 290 LYS A C 1
ATOM 2433 O O . LYS A 1 290 ? 13.105 -7.561 -20.637 1.00 92.81 290 LYS A O 1
ATOM 2438 N N . ARG A 1 291 ? 14.198 -5.838 -19.678 1.00 90.56 291 ARG A N 1
ATOM 2439 C CA . ARG A 1 291 ? 15.310 -6.638 -19.152 1.00 90.56 291 ARG A CA 1
ATOM 2440 C C . ARG A 1 291 ? 14.813 -7.729 -18.209 1.00 90.56 291 ARG A C 1
ATOM 2442 O O . ARG A 1 291 ? 15.242 -8.877 -18.332 1.00 90.56 291 ARG A O 1
ATOM 2449 N N . TYR A 1 292 ? 13.892 -7.389 -17.306 1.00 88.19 292 TYR A N 1
ATOM 2450 C CA . TYR A 1 292 ? 13.298 -8.348 -16.376 1.00 88.19 292 TYR A CA 1
ATOM 2451 C C . TYR A 1 292 ? 12.515 -9.452 -17.094 1.00 88.19 292 TYR A C 1
ATOM 2453 O O . TYR A 1 292 ? 12.653 -10.623 -16.743 1.00 88.19 292 TYR A O 1
ATOM 2461 N N . GLN A 1 293 ? 11.729 -9.112 -18.121 1.00 86.25 293 GLN A N 1
ATOM 2462 C CA . GLN A 1 293 ? 10.993 -10.102 -18.911 1.00 86.25 293 GLN A CA 1
ATOM 2463 C C . GLN A 1 293 ? 11.931 -11.108 -19.599 1.00 86.25 293 GLN A C 1
ATOM 2465 O O . GLN A 1 293 ? 11.609 -12.295 -19.649 1.00 86.25 293 GLN A O 1
ATOM 2470 N N . GLN A 1 294 ? 13.093 -10.654 -20.081 1.00 85.56 294 GLN A N 1
ATOM 2471 C CA . GLN A 1 294 ? 14.101 -11.501 -20.733 1.00 85.56 294 GLN A CA 1
ATOM 2472 C C . GLN A 1 294 ? 14.851 -12.418 -19.750 1.00 85.56 294 GLN A C 1
ATOM 2474 O O . GLN A 1 294 ? 15.111 -13.571 -20.077 1.00 85.56 294 GLN A O 1
ATOM 2479 N N . HIS A 1 295 ? 15.148 -11.940 -18.536 1.00 80.62 295 HIS A N 1
ATOM 2480 C CA . HIS A 1 295 ? 15.965 -12.644 -17.527 1.00 80.62 295 HIS A CA 1
ATOM 2481 C C . HIS A 1 295 ? 15.123 -13.140 -16.341 1.00 80.62 295 HIS A C 1
ATOM 2483 O O . HIS A 1 295 ? 15.539 -13.141 -15.180 1.00 80.62 295 HIS A O 1
ATOM 2489 N N . ARG A 1 296 ? 13.876 -13.522 -16.611 1.00 66.00 296 ARG A N 1
ATOM 2490 C CA . ARG A 1 296 ? 12.865 -13.786 -15.580 1.00 66.00 296 ARG A CA 1
ATOM 2491 C C . ARG A 1 296 ? 13.236 -14.898 -14.589 1.00 66.00 296 ARG A C 1
ATOM 2493 O O . ARG A 1 296 ? 12.821 -14.835 -13.431 1.00 66.00 296 ARG A O 1
ATOM 2500 N N . TRP A 1 297 ? 13.995 -15.896 -15.039 1.00 55.78 297 TRP A N 1
ATOM 2501 C CA . TRP A 1 297 ? 14.412 -17.051 -14.232 1.00 55.78 297 TRP A CA 1
ATOM 2502 C C . TRP A 1 297 ? 15.612 -16.765 -13.323 1.00 55.78 297 TRP A C 1
ATOM 2504 O O . TRP A 1 297 ? 15.866 -17.517 -12.395 1.00 55.78 297 TRP A O 1
ATOM 2514 N N . GLU A 1 298 ? 16.315 -15.653 -13.530 1.00 58.50 298 GLU A N 1
ATOM 2515 C CA . GLU A 1 298 ? 17.475 -15.267 -12.714 1.00 58.50 298 GLU A CA 1
ATOM 2516 C C . GLU A 1 298 ? 17.069 -14.423 -11.489 1.00 58.50 298 GLU A C 1
ATOM 2518 O O . GLU A 1 298 ? 17.838 -14.253 -10.547 1.00 58.50 298 GLU A O 1
ATOM 2523 N N . ASN A 1 299 ? 15.830 -13.914 -11.467 1.00 58.16 299 ASN A N 1
ATOM 2524 C CA . ASN A 1 299 ? 15.344 -12.937 -10.487 1.00 58.16 299 ASN A CA 1
ATOM 2525 C C . ASN A 1 299 ? 14.517 -13.553 -9.346 1.00 58.16 299 ASN A C 1
ATOM 2527 O O . ASN A 1 299 ? 13.636 -12.898 -8.776 1.00 58.16 299 ASN A O 1
ATOM 2531 N N . GLU A 1 300 ? 14.800 -14.808 -8.979 1.00 56.56 300 GLU A N 1
ATOM 2532 C CA . GLU A 1 300 ? 13.941 -15.560 -8.060 1.00 56.56 300 GLU A CA 1
ATOM 2533 C C . GLU A 1 300 ? 13.838 -14.980 -6.643 1.00 56.56 300 GLU A C 1
ATOM 2535 O O . GLU A 1 300 ? 12.862 -15.207 -5.930 1.00 56.56 300 GLU A O 1
ATOM 2540 N N . ARG A 1 301 ? 14.795 -14.131 -6.257 1.00 57.50 301 ARG A N 1
ATOM 2541 C CA . ARG A 1 301 ? 14.894 -13.493 -4.933 1.00 57.50 301 ARG A CA 1
ATOM 2542 C C . ARG A 1 301 ? 13.668 -12.651 -4.531 1.00 57.50 301 ARG A C 1
ATOM 2544 O O . ARG A 1 301 ? 13.483 -12.366 -3.340 1.00 57.50 301 ARG A O 1
ATOM 2551 N N . TYR A 1 302 ? 12.850 -12.233 -5.496 1.00 55.66 302 TYR A N 1
ATOM 2552 C CA . TYR A 1 302 ? 11.628 -11.456 -5.256 1.00 55.66 302 TYR A CA 1
ATOM 2553 C C . TYR A 1 302 ? 10.341 -12.244 -5.500 1.00 55.66 302 TYR A C 1
ATOM 2555 O O . TYR A 1 302 ? 9.274 -11.705 -5.199 1.00 55.66 302 TYR A O 1
ATOM 2563 N N . TYR A 1 303 ? 10.416 -13.505 -5.958 1.00 60.56 303 TYR A N 1
ATOM 2564 C CA . TYR A 1 303 ? 9.261 -14.396 -5.881 1.00 60.56 303 TYR A CA 1
ATOM 2565 C C . TYR A 1 303 ? 8.951 -14.605 -4.412 1.00 60.56 303 TYR A C 1
ATOM 2567 O O . TYR A 1 303 ? 9.631 -15.317 -3.676 1.00 60.56 303 TYR A O 1
ATOM 2575 N N . ILE A 1 304 ? 7.904 -13.935 -3.966 1.00 61.50 304 ILE A N 1
ATOM 2576 C CA . ILE A 1 304 ? 7.240 -14.363 -2.757 1.00 61.50 304 ILE A CA 1
ATOM 2577 C C . ILE A 1 304 ? 6.523 -15.634 -3.180 1.00 61.50 304 ILE A C 1
ATOM 2579 O O . ILE A 1 304 ? 5.645 -15.561 -4.034 1.00 61.50 304 ILE A O 1
ATOM 2583 N N . GLU A 1 305 ? 6.965 -16.786 -2.667 1.00 50.53 305 GLU A N 1
ATOM 2584 C CA . GLU A 1 305 ? 6.330 -18.081 -2.914 1.00 50.53 305 GLU A CA 1
ATOM 2585 C C . GLU A 1 305 ? 4.846 -17.983 -2.542 1.00 50.53 305 GLU A C 1
ATOM 2587 O O . GLU A 1 305 ? 4.419 -18.080 -1.392 1.00 50.53 305 GLU A O 1
ATOM 2592 N N . GLU A 1 306 ? 4.053 -17.708 -3.563 1.00 53.28 306 GLU A N 1
ATOM 2593 C CA . GLU A 1 306 ? 2.618 -17.503 -3.527 1.00 53.28 306 GLU A CA 1
ATOM 2594 C C . GLU A 1 306 ? 1.907 -18.850 -3.779 1.00 53.28 306 GLU A C 1
ATOM 2596 O O . GLU A 1 306 ? 0.803 -18.869 -4.336 1.00 53.28 306 GLU A O 1
ATOM 2601 N N . VAL A 1 307 ? 2.534 -19.972 -3.377 1.00 39.75 307 VAL A N 1
ATOM 2602 C CA . VAL A 1 307 ? 2.056 -21.342 -3.644 1.00 39.75 307 VAL A CA 1
ATOM 2603 C C . VAL A 1 307 ? 0.717 -21.601 -2.998 1.00 39.75 307 VAL A C 1
ATOM 2605 O O . VAL A 1 307 ? 0.503 -21.428 -1.771 1.00 39.75 307 VAL A O 1
#

pLDDT: mean 70.8, std 24.66, range [24.28, 97.69]

Foldseek 3Di:
DDLDLDLLAFQFAQFKKKWKWWFDVNAFLDDDPVLLVVLQVLCCVLCPQFWAWAKKFDDRTMIITIIHGHHLVSLLVVCLVVLVPLDDPVCCVPPVVVVVVVVVPDPPDDDDDDDDDDDDDDDDDDPDDDDPDDDPVVCVVCVVVSSVDDVVNVVVVQVPDDDDDDDDPVPSCVNLVPDRVSRNVSSVSNQSSVVVSLVVSQVVCCVVVVHDDGGIDDRITMDIDPDLVSSLLLRLCNLCVCVVVVNDPASVGDPRICLCVQLDPDDHSHPNVVNCVSQVHSVSSVVSNVVCVVCVVVSCVNPSPPD

Sequence (307 aa):
MSTHSDISLPLTPGEFYHIYNRGNEKRLIFFERGHYFRFLQKLAEYMKGYVDFYAYALLPNHFHLCIEIKSTEEIINEAKKTKFLDIDSLFKRRYVMSWLMKELSQPNIKTPQTEGENDIAFEHATRLTVPPIWNEQLLLKHLPKIMEYSLFDLVELLNELPEQDNKVCTKHASYLEELSPERQLVSYLVSERFRRFLLSHARYINETRGRTGSLFQKAFRRKHLFDPSDVKSVITYINHNPIHHGIGGDYNSYDWTSYKSSIHNYTSLINKTKLWTLFSDVSGFIEEHKRYQQHRWENERYYIEEV